Protein AF-A0A4Q1TEJ1-F1 (afdb_monomer)

pLDDT: mean 96.92, std 2.46, range [75.62, 98.81]

Sequence (324 aa):
DASTASSAASVASSAASQARSESSIASSAASDANHQASIASSAASMASSAASIASSAASAASSAAQSGDDSAASSYSNAASSAASAASGAESAASDAASAAASDASVASNAASAASSYSSIASSAASTASSAANAASSAAASDSAAKSNASSSASGASSSASQASHASSAASDYASNASSSASEADSYASQASSSASDATSQASNAASQASNASSAASEYPNDSGIQSDASTASSAASVASSAASQARSESSIASSAASDANHQASIASSAASMASSAASIASSAASAASSAAQSGDDSAASSYSNAASSAASAASSAESAASD

Mean predicted aligned error: 9.23 Å

InterPro domains:
  IPR004089 Methyl-accepting chemotaxis protein (MCP) signalling domain [PS50111] (7-250)

Solvent-accessible surface area (backbone atoms only — not comparable to full-atom values): 13590 Å² total; per-residue (Å²): 76,68,68,56,17,52,53,25,41,53,50,14,54,53,26,44,53,48,16,53,51,25,43,50,51,14,54,51,26,42,50,51,14,53,50,26,42,51,49,11,53,52,26,41,52,51,14,54,51,25,40,52,51,13,53,51,26,42,51,51,13,53,52,28,46,75,71,68,37,62,69,58,15,52,53,25,40,54,51,12,52,53,24,39,53,49,12,54,52,23,42,50,53,13,52,53,24,42,52,50,14,54,51,26,41,49,51,12,53,51,25,42,51,50,15,51,52,24,44,50,52,15,52,53,24,42,50,52,15,50,53,23,46,51,52,42,52,51,50,54,51,52,54,54,49,35,32,52,50,2,46,50,23,15,52,51,2,45,50,22,16,52,53,1,44,50,22,17,50,53,5,44,51,34,14,52,51,32,45,50,54,15,54,52,31,43,52,52,16,52,51,33,44,51,52,16,51,52,34,40,53,51,15,54,51,33,43,51,51,15,52,52,32,44,51,52,20,66,76,40,76,86,42,66,65,47,46,49,51,17,53,50,32,43,51,51,14,51,52,32,42,51,52,16,52,51,32,44,52,51,18,50,53,32,43,50,53,17,51,53,32,45,51,50,16,50,46,6,43,53,19,15,52,50,3,43,52,22,15,54,50,2,44,52,23,14,54,51,3,41,52,25,19,75,73,44,36,31,69,56,0,39,54,23,17,50,51,0,42,54,23,16,53,50,0,45,53,20,21,52,58,14,71,110

Secondary structure (DSSP, 8-state):
-HHHHHHHHHHHHHHHHHHHHHHHHHHHHHHHHHHHHHHHHHHHHHHHHHHHHHHHHHHHHHHHHHTT-HHHHHHHHHHHHHHHHHHHHHHHHHHHHHHHHHHHHHHHHHHHHHHHHHHHHHHHHHHHHHHHHHHHHHHHHHHHHHHHHHHHHHHHHHHHHHHHHHHHHHHHHHHHHHHHHHHHHHHHHHHHHHHHHHHHHHHHHHHHHHHHHHHHHHHSTT-HHHHHHHHHHHHHHHHHHHHHHHHHHHHHHHHHHHHHHHHHHHHHHHHHHHHHHHHHHHHHHHHHHHHHHHTT-HHHHHHHHHHHHHHHHHHHHHHHHHH-

Structure (mmCIF, N/CA/C/O backbone):
data_AF-A0A4Q1TEJ1-F1
#
_entry.id   AF-A0A4Q1TEJ1-F1
#
loop_
_atom_site.group_PDB
_atom_site.id
_atom_site.type_symbol
_atom_site.label_atom_id
_atom_site.label_alt_id
_atom_site.label_comp_id
_atom_site.label_asym_id
_atom_site.label_entity_id
_atom_site.label_seq_id
_atom_site.pdbx_PDB_ins_code
_atom_site.Cartn_x
_atom_site.Cartn_y
_atom_site.Cartn_z
_atom_site.occupancy
_atom_site.B_iso_or_equiv
_atom_site.auth_seq_id
_atom_site.auth_comp_id
_atom_site.auth_asym_id
_atom_site.auth_atom_id
_atom_site.pdbx_PDB_model_num
ATOM 1 N N . ASP A 1 1 ? 11.683 -0.558 -15.979 1.00 75.62 1 ASP A N 1
ATOM 2 C CA . ASP A 1 1 ? 10.979 -1.809 -16.312 1.00 75.62 1 ASP A CA 1
ATOM 3 C C . ASP A 1 1 ? 11.985 -2.800 -16.904 1.00 75.62 1 ASP A C 1
ATOM 5 O O . ASP A 1 1 ? 12.919 -2.375 -17.583 1.00 75.62 1 ASP A O 1
ATOM 9 N N . ALA A 1 2 ? 11.846 -4.091 -16.600 1.00 82.31 2 ALA A N 1
ATOM 10 C CA . ALA A 1 2 ? 12.735 -5.166 -17.045 1.00 82.31 2 ALA A CA 1
ATOM 11 C C . ALA A 1 2 ? 12.791 -5.276 -18.580 1.00 82.31 2 ALA A C 1
ATOM 13 O O . ALA A 1 2 ? 13.851 -5.536 -19.151 1.00 82.31 2 ALA A O 1
ATOM 14 N N . SER A 1 3 ? 11.674 -4.985 -19.249 1.00 87.31 3 SER A N 1
ATOM 15 C CA . SER A 1 3 ? 11.570 -4.894 -20.710 1.00 87.31 3 SER A CA 1
ATOM 16 C C . SER A 1 3 ? 12.494 -3.808 -21.295 1.00 87.31 3 SER A C 1
ATOM 18 O O . SER A 1 3 ? 13.208 -4.044 -22.274 1.00 87.31 3 SER A O 1
ATOM 20 N N . THR A 1 4 ? 12.554 -2.637 -20.650 1.00 90.06 4 THR A N 1
ATOM 21 C CA . THR A 1 4 ? 13.446 -1.525 -21.012 1.00 90.06 4 THR A CA 1
ATOM 22 C C . THR A 1 4 ? 14.910 -1.891 -20.798 1.00 90.06 4 THR A C 1
ATOM 24 O O . THR A 1 4 ? 15.732 -1.633 -21.674 1.00 90.06 4 THR A O 1
ATOM 27 N N . ALA A 1 5 ? 15.239 -2.518 -19.662 1.00 88.38 5 ALA A N 1
ATOM 2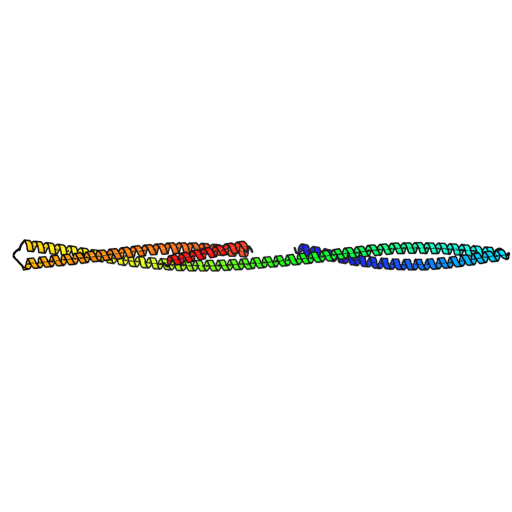8 C CA . ALA A 1 5 ? 16.605 -2.945 -19.365 1.00 88.38 5 ALA A CA 1
ATOM 29 C C . ALA A 1 5 ? 17.114 -3.963 -20.399 1.00 88.38 5 ALA A C 1
ATOM 31 O O . ALA A 1 5 ? 18.217 -3.816 -20.924 1.00 88.38 5 ALA A O 1
ATOM 32 N N . SER A 1 6 ? 16.280 -4.949 -20.745 1.00 92.12 6 SER A N 1
ATOM 33 C CA . SER A 1 6 ? 16.597 -5.962 -21.754 1.00 92.12 6 SER A CA 1
ATOM 34 C C . SER A 1 6 ? 16.786 -5.348 -23.145 1.00 92.12 6 SER A C 1
ATOM 36 O O . SER A 1 6 ? 17.811 -5.582 -23.784 1.00 92.12 6 SER A O 1
ATOM 38 N N . SER A 1 7 ? 15.861 -4.486 -23.576 1.00 94.69 7 SER A N 1
ATOM 39 C CA . SER A 1 7 ? 15.942 -3.827 -24.887 1.00 94.69 7 SER A CA 1
ATOM 40 C C . SER A 1 7 ? 17.188 -2.939 -25.007 1.00 94.69 7 SER A C 1
ATOM 42 O O . SER A 1 7 ? 17.895 -2.987 -26.013 1.00 94.69 7 SER A O 1
ATOM 44 N N . ALA A 1 8 ? 17.507 -2.167 -23.963 1.00 90.06 8 ALA A N 1
ATOM 45 C CA . ALA A 1 8 ? 18.698 -1.320 -23.930 1.00 90.06 8 ALA A CA 1
ATOM 46 C C . ALA A 1 8 ? 20.000 -2.144 -23.949 1.00 90.06 8 ALA A C 1
ATOM 48 O O . ALA A 1 8 ? 20.946 -1.782 -24.648 1.00 90.06 8 ALA A O 1
ATOM 49 N N . ALA A 1 9 ? 20.040 -3.292 -23.265 1.00 90.56 9 ALA A N 1
ATOM 50 C CA . ALA A 1 9 ? 21.181 -4.205 -23.322 1.00 90.56 9 ALA A CA 1
ATOM 51 C C . ALA A 1 9 ? 21.396 -4.786 -24.735 1.00 90.56 9 ALA A C 1
ATOM 53 O O . ALA A 1 9 ? 22.533 -4.860 -25.208 1.00 90.56 9 ALA A O 1
ATOM 54 N N . SER A 1 10 ? 20.320 -5.137 -25.448 1.00 95.62 10 SER A N 1
ATOM 55 C CA . SER A 1 10 ? 20.397 -5.598 -26.842 1.00 95.62 10 SER A CA 1
ATOM 56 C C . SER A 1 10 ? 20.922 -4.515 -27.789 1.00 95.62 10 SER A C 1
ATOM 58 O O . SER A 1 10 ? 21.761 -4.803 -28.650 1.00 95.62 10 SER A O 1
ATOM 60 N N . VAL A 1 11 ? 20.490 -3.261 -27.610 1.00 96.62 11 VAL A N 1
ATOM 61 C CA . VAL A 1 11 ? 21.021 -2.110 -28.361 1.00 96.62 11 VAL A CA 1
ATOM 62 C C . VAL A 1 11 ? 22.510 -1.918 -28.073 1.00 96.62 11 VAL A C 1
ATOM 64 O O . VAL A 1 11 ? 23.291 -1.774 -29.013 1.00 96.62 11 VAL A O 1
ATOM 67 N N . ALA A 1 12 ? 22.923 -1.991 -26.804 1.00 90.25 12 ALA A N 1
ATOM 68 C CA . ALA A 1 12 ? 24.327 -1.863 -26.420 1.00 90.25 12 ALA A CA 1
ATOM 69 C C . ALA A 1 12 ? 25.209 -2.928 -27.093 1.00 90.25 12 ALA A C 1
ATOM 71 O O . ALA A 1 12 ? 26.253 -2.607 -27.662 1.00 90.25 12 ALA A O 1
ATOM 72 N N . SER A 1 13 ? 24.761 -4.187 -27.089 1.00 95.75 13 SER A N 1
ATOM 73 C CA . SER A 1 13 ? 25.468 -5.304 -27.729 1.00 95.75 13 SER A CA 1
ATOM 74 C C . SER A 1 13 ? 25.568 -5.141 -29.253 1.00 95.75 13 SER A C 1
ATOM 76 O O . SER A 1 13 ? 26.636 -5.341 -29.844 1.00 95.75 13 SER A O 1
ATOM 78 N N . SER A 1 14 ? 24.478 -4.709 -29.892 1.00 97.56 14 SER A N 1
ATOM 79 C CA . SER A 1 14 ? 24.428 -4.490 -31.342 1.00 97.56 14 SER A CA 1
ATOM 80 C C . SER A 1 14 ? 25.322 -3.326 -31.777 1.00 97.56 14 SER A C 1
ATOM 82 O O . SER A 1 14 ? 26.044 -3.436 -32.769 1.00 97.56 14 SER A O 1
ATOM 84 N N . ALA A 1 15 ? 25.320 -2.224 -31.023 1.00 93.88 15 ALA A N 1
ATOM 85 C CA . ALA A 1 15 ? 26.171 -1.066 -31.283 1.00 93.88 15 ALA A CA 1
ATOM 86 C C . ALA A 1 15 ? 27.657 -1.388 -31.050 1.00 93.88 15 ALA A C 1
ATOM 88 O O . ALA A 1 15 ? 28.496 -1.040 -31.875 1.00 93.88 15 ALA A O 1
ATOM 89 N N . ALA A 1 16 ? 27.995 -2.141 -29.998 1.00 93.38 16 ALA A N 1
ATOM 90 C CA . ALA A 1 16 ? 29.369 -2.592 -29.765 1.00 93.38 16 ALA A CA 1
ATOM 91 C C . ALA A 1 16 ? 29.897 -3.486 -30.904 1.00 93.38 16 ALA A C 1
ATOM 93 O O . ALA A 1 16 ? 31.070 -3.406 -31.272 1.00 93.38 16 ALA A O 1
ATOM 94 N N . SER A 1 17 ? 29.035 -4.322 -31.486 1.00 96.94 17 SER A N 1
ATOM 95 C CA . SER A 1 17 ? 29.397 -5.183 -32.621 1.00 96.94 17 SER A CA 1
ATOM 96 C C . SER A 1 17 ? 29.635 -4.376 -33.904 1.00 96.94 17 SER A C 1
ATOM 98 O O . SER A 1 17 ? 30.595 -4.640 -34.631 1.00 96.94 17 SER A O 1
ATOM 100 N N . GLN A 1 18 ? 28.820 -3.344 -34.147 1.00 97.00 18 GLN A N 1
ATOM 101 C CA . GLN A 1 18 ? 29.028 -2.394 -35.246 1.00 97.00 18 GLN A CA 1
ATOM 102 C C . GLN A 1 18 ? 30.325 -1.598 -35.064 1.00 97.00 18 GLN A C 1
ATOM 104 O O . GLN A 1 18 ? 31.131 -1.546 -35.986 1.00 97.00 18 GLN A O 1
ATOM 109 N N . ALA A 1 19 ? 30.603 -1.092 -33.858 1.00 94.44 19 ALA A N 1
ATOM 110 C CA . ALA A 1 19 ? 31.847 -0.379 -33.565 1.00 94.44 19 ALA A CA 1
ATOM 111 C C . ALA A 1 19 ? 33.102 -1.212 -33.886 1.00 94.44 19 ALA A C 1
ATOM 113 O O . ALA A 1 19 ? 34.056 -0.706 -34.474 1.00 94.44 19 ALA A O 1
ATOM 114 N N . ARG A 1 20 ? 33.096 -2.507 -33.539 1.00 97.06 20 ARG A N 1
ATOM 115 C CA . ARG A 1 20 ? 34.198 -3.436 -33.853 1.00 97.06 20 ARG A CA 1
ATOM 116 C C . ARG A 1 20 ? 34.361 -3.669 -35.354 1.00 97.06 20 ARG A C 1
ATOM 118 O O . ARG A 1 20 ? 35.488 -3.758 -35.839 1.00 97.06 20 ARG A O 1
ATOM 125 N N . SER A 1 21 ? 33.245 -3.764 -36.071 1.00 97.94 21 SER A N 1
ATOM 126 C CA . SER A 1 21 ? 33.242 -3.951 -37.525 1.00 97.94 21 SER A CA 1
ATOM 127 C C . SER A 1 21 ? 33.831 -2.721 -38.222 1.00 97.94 21 SER A C 1
ATOM 129 O O . SER A 1 21 ? 34.779 -2.853 -38.991 1.00 97.94 21 SER A O 1
ATOM 131 N N . GLU A 1 22 ? 33.375 -1.524 -37.852 1.00 97.12 22 GLU A N 1
ATOM 132 C CA . GLU A 1 22 ? 33.888 -0.250 -38.372 1.00 97.12 22 GLU A CA 1
ATOM 133 C C . GLU A 1 22 ? 35.366 -0.021 -38.027 1.00 97.12 22 GLU A C 1
ATOM 135 O O . GLU A 1 22 ? 36.152 0.392 -38.875 1.00 97.12 22 GLU A O 1
ATOM 140 N N . SER A 1 23 ? 35.799 -0.377 -36.813 1.00 95.75 23 SER A N 1
ATOM 141 C CA . SER A 1 23 ? 37.219 -0.310 -36.446 1.00 95.75 23 SER A CA 1
ATOM 142 C C . SER A 1 23 ? 38.090 -1.241 -37.298 1.00 95.75 23 SER A C 1
ATOM 144 O O . SER A 1 23 ? 39.250 -0.921 -37.558 1.00 95.75 23 SER A O 1
ATOM 146 N N . SER A 1 24 ? 37.549 -2.386 -37.724 1.00 97.69 24 SER A N 1
ATOM 147 C CA . SER A 1 24 ? 38.258 -3.323 -38.603 1.00 97.69 24 SER A CA 1
ATOM 148 C C . SER A 1 24 ? 38.371 -2.756 -40.020 1.00 97.69 24 SER A C 1
ATOM 150 O O . SER A 1 24 ? 39.461 -2.765 -40.587 1.00 97.69 24 SER A O 1
ATOM 152 N N . ILE A 1 25 ? 37.284 -2.173 -40.547 1.00 98.00 25 ILE A N 1
ATOM 153 C CA . ILE A 1 25 ? 37.270 -1.468 -41.841 1.00 98.00 25 ILE A CA 1
ATOM 154 C C . ILE A 1 25 ? 38.285 -0.320 -41.835 1.00 98.00 25 ILE A C 1
ATOM 156 O O . ILE A 1 25 ? 39.091 -0.209 -42.756 1.00 98.00 25 ILE A O 1
ATOM 160 N N . ALA A 1 26 ? 38.296 0.491 -40.772 1.00 96.56 26 ALA A N 1
ATOM 161 C CA . ALA A 1 26 ? 39.234 1.597 -40.621 1.00 96.56 26 ALA A CA 1
ATOM 162 C C . ALA A 1 26 ? 40.696 1.131 -40.680 1.00 96.56 26 ALA A C 1
ATOM 164 O O . ALA A 1 26 ? 41.515 1.735 -41.371 1.00 96.56 26 ALA A O 1
ATOM 165 N N . SER A 1 27 ? 41.018 0.033 -39.988 1.00 97.62 27 SER A N 1
ATOM 166 C CA . SER A 1 27 ? 42.371 -0.531 -39.969 1.00 97.62 27 SER A CA 1
ATOM 167 C C . SER A 1 27 ? 42.796 -1.094 -41.328 1.00 97.62 27 SER A C 1
ATOM 169 O O . SER A 1 27 ? 43.955 -0.931 -41.718 1.00 97.62 27 SER A O 1
ATOM 171 N N . SER A 1 28 ? 41.885 -1.760 -42.045 1.00 98.25 28 SER A N 1
ATOM 172 C CA . SER A 1 28 ? 42.151 -2.275 -43.393 1.00 98.25 28 SER A CA 1
ATOM 173 C C . SER A 1 28 ? 42.383 -1.134 -44.383 1.00 98.25 28 SER A C 1
ATOM 175 O O . SER A 1 28 ? 43.437 -1.092 -45.009 1.00 98.25 28 SER A O 1
ATOM 177 N N . ALA A 1 29 ? 41.483 -0.148 -44.430 1.00 96.44 29 ALA A N 1
ATOM 178 C CA . ALA A 1 29 ? 41.605 1.002 -45.326 1.00 96.44 29 ALA A CA 1
ATOM 179 C C . ALA A 1 29 ? 42.864 1.844 -45.041 1.00 96.44 29 ALA A C 1
ATOM 181 O O . ALA A 1 29 ? 43.532 2.302 -45.962 1.00 96.44 29 ALA A O 1
ATOM 182 N N . ALA A 1 30 ? 43.260 2.002 -43.772 1.00 96.94 30 ALA A N 1
ATOM 183 C CA . ALA A 1 30 ? 44.520 2.665 -43.428 1.00 96.94 30 ALA A CA 1
ATOM 184 C C . ALA A 1 30 ? 45.754 1.893 -43.935 1.00 96.94 30 ALA A C 1
ATOM 186 O O . ALA A 1 30 ? 46.748 2.502 -44.338 1.00 96.94 30 ALA A O 1
ATOM 187 N N . SER A 1 31 ? 45.695 0.558 -43.925 1.00 98.19 31 SER A N 1
ATOM 188 C CA . SER A 1 31 ? 46.768 -0.291 -44.452 1.00 98.19 31 SER A CA 1
ATOM 189 C C . SER A 1 31 ? 46.863 -0.185 -45.976 1.00 98.19 31 SER A C 1
ATOM 191 O O . SER A 1 31 ? 47.968 -0.031 -46.500 1.00 98.19 31 SER A O 1
ATOM 193 N N . ASP A 1 32 ? 45.720 -0.184 -46.668 1.00 98.12 32 ASP A N 1
ATOM 194 C CA . ASP A 1 32 ? 45.642 0.002 -48.121 1.00 98.12 32 ASP A CA 1
ATOM 195 C C . ASP A 1 32 ? 46.175 1.382 -48.528 1.00 98.12 32 ASP A C 1
ATOM 197 O O . ASP A 1 32 ? 47.043 1.475 -49.398 1.00 98.12 32 ASP A O 1
ATOM 201 N N . ALA A 1 33 ? 45.791 2.440 -47.804 1.00 97.62 33 ALA A N 1
ATOM 202 C CA . ALA A 1 33 ? 46.310 3.789 -48.018 1.00 97.62 33 ALA A CA 1
ATOM 203 C C . ALA A 1 33 ? 47.846 3.845 -47.933 1.00 97.62 33 ALA A C 1
ATOM 205 O O . ALA A 1 33 ? 48.508 4.440 -48.786 1.00 97.62 33 ALA A O 1
ATOM 206 N N . ASN A 1 34 ? 48.433 3.192 -46.924 1.00 97.50 34 ASN A N 1
ATOM 207 C CA . ASN A 1 34 ? 49.885 3.146 -46.744 1.00 97.50 34 ASN A CA 1
ATOM 208 C C . ASN A 1 34 ? 50.588 2.327 -47.844 1.00 97.50 34 ASN A C 1
ATOM 210 O O . ASN A 1 34 ? 51.687 2.676 -48.291 1.00 97.50 34 ASN A O 1
ATOM 214 N N . HIS A 1 35 ? 49.949 1.253 -48.313 1.00 98.38 35 HIS A N 1
ATOM 215 C CA . HIS A 1 35 ? 50.438 0.466 -49.442 1.00 98.38 35 HIS A CA 1
ATOM 216 C C . HIS A 1 35 ? 50.435 1.290 -50.740 1.00 98.38 35 HIS A C 1
ATOM 218 O O . HIS A 1 35 ? 51.451 1.350 -51.435 1.00 98.38 35 HIS A O 1
ATOM 224 N N . GLN A 1 36 ? 49.345 2.006 -51.027 1.00 97.75 36 GLN A N 1
ATOM 225 C CA . GLN A 1 36 ? 49.241 2.879 -52.199 1.00 97.75 36 GLN A CA 1
ATOM 226 C C . GLN A 1 36 ? 50.227 4.052 -52.146 1.00 97.75 36 GLN A C 1
ATOM 228 O O . GLN A 1 36 ? 50.879 4.358 -53.143 1.00 97.75 36 GLN A O 1
ATOM 233 N N . ALA A 1 37 ? 50.438 4.653 -50.972 1.00 97.69 37 ALA A N 1
ATOM 234 C CA . ALA A 1 37 ? 51.465 5.678 -50.786 1.00 97.69 37 ALA A CA 1
ATOM 235 C C . ALA A 1 37 ? 52.882 5.141 -51.077 1.00 97.69 37 ALA A C 1
ATOM 237 O O . ALA A 1 37 ? 53.714 5.838 -51.666 1.00 97.69 37 ALA A O 1
ATOM 238 N N . SER A 1 38 ? 53.153 3.881 -50.720 1.00 98.25 38 SER A N 1
ATOM 239 C CA . SER A 1 38 ? 54.429 3.214 -51.021 1.00 98.25 38 SER A CA 1
ATOM 240 C C . SER A 1 38 ? 54.610 2.961 -52.525 1.00 98.25 38 SER A C 1
ATOM 242 O O . SER A 1 38 ? 55.709 3.164 -53.057 1.00 98.25 38 SER A O 1
ATOM 244 N N . ILE A 1 39 ? 53.536 2.582 -53.230 1.00 97.94 39 ILE A N 1
ATOM 245 C CA . ILE A 1 39 ? 53.522 2.469 -54.698 1.00 97.94 39 ILE A CA 1
ATOM 246 C C . ILE A 1 39 ? 53.788 3.835 -55.335 1.00 97.94 39 ILE A C 1
ATOM 248 O O . ILE A 1 39 ? 54.662 3.938 -56.195 1.00 97.94 39 ILE A O 1
ATOM 252 N N . ALA A 1 40 ? 53.102 4.888 -54.880 1.00 97.69 40 ALA A N 1
ATOM 253 C CA . ALA A 1 40 ? 53.273 6.245 -55.392 1.00 97.69 40 ALA A CA 1
ATOM 254 C C . ALA A 1 40 ? 54.727 6.729 -55.264 1.00 97.69 40 ALA A C 1
ATOM 256 O O . ALA A 1 40 ? 55.308 7.221 -56.230 1.00 97.69 40 ALA A O 1
ATOM 257 N N . SER A 1 41 ? 55.349 6.521 -54.098 1.00 98.06 41 SER A N 1
ATOM 258 C CA . SER A 1 41 ? 56.756 6.870 -53.847 1.00 98.06 41 SER A CA 1
ATOM 259 C C . SER A 1 41 ? 57.728 6.100 -54.754 1.00 98.06 41 SER A C 1
ATOM 261 O O . SER A 1 41 ? 58.677 6.667 -55.312 1.00 98.06 41 SER A O 1
ATOM 263 N N . SER A 1 42 ? 57.462 4.807 -54.966 1.00 98.19 42 SER A N 1
ATOM 264 C CA . SER A 1 42 ? 58.262 3.959 -55.858 1.00 98.19 42 SER A CA 1
ATOM 265 C C . SER A 1 42 ? 58.144 4.413 -57.317 1.00 98.19 42 SER A C 1
ATOM 267 O O . SER A 1 42 ? 59.156 4.583 -57.997 1.00 98.19 42 SER A O 1
ATOM 269 N N . ALA A 1 43 ? 56.923 4.688 -57.783 1.00 97.44 43 ALA A N 1
ATOM 270 C CA . ALA A 1 43 ? 56.652 5.183 -59.130 1.00 97.44 43 ALA A CA 1
ATOM 271 C C . ALA A 1 43 ? 57.262 6.577 -59.368 1.00 97.44 43 ALA A C 1
ATOM 273 O O . ALA A 1 43 ? 57.890 6.801 -60.401 1.00 97.44 43 ALA A O 1
ATOM 274 N N . ALA A 1 44 ? 57.193 7.483 -58.386 1.00 97.56 44 ALA A N 1
ATOM 275 C CA . ALA A 1 44 ? 57.851 8.789 -58.452 1.00 97.56 44 ALA A CA 1
ATOM 276 C C . ALA A 1 44 ? 59.385 8.661 -58.561 1.00 97.56 44 ALA A C 1
ATOM 278 O O . ALA A 1 44 ? 60.026 9.375 -59.337 1.00 97.56 44 ALA A O 1
ATOM 279 N N . SER A 1 45 ? 59.983 7.705 -57.843 1.00 98.06 45 SER A N 1
ATOM 280 C CA . SER A 1 45 ? 61.420 7.409 -57.938 1.00 98.06 45 SER A CA 1
ATOM 281 C C . SE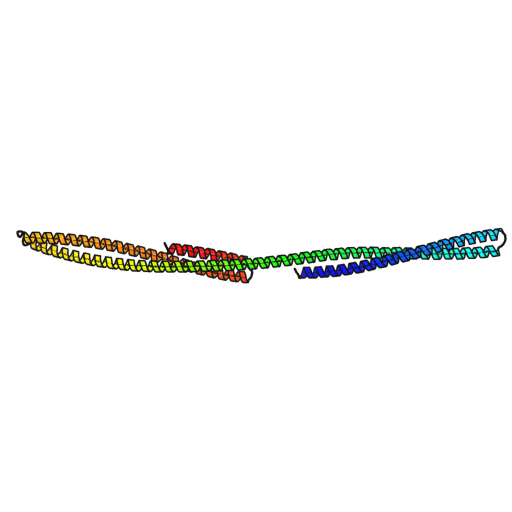R A 1 45 ? 61.807 6.864 -59.321 1.00 98.06 45 SER A C 1
ATOM 283 O O . SER A 1 45 ? 62.841 7.249 -59.880 1.00 98.06 45 SER A O 1
ATOM 285 N N . MET A 1 46 ? 60.960 6.012 -59.912 1.00 97.56 46 MET A N 1
ATOM 286 C CA . MET A 1 46 ? 61.128 5.531 -61.289 1.00 97.56 46 MET A CA 1
ATOM 287 C C . MET A 1 46 ? 61.002 6.669 -62.308 1.00 97.56 46 MET A C 1
ATOM 289 O O . MET A 1 46 ? 61.833 6.755 -63.212 1.00 97.56 46 MET A O 1
ATOM 293 N N . ALA A 1 47 ? 60.026 7.568 -62.139 1.00 97.44 47 ALA A N 1
ATOM 294 C CA . ALA A 1 47 ? 59.843 8.739 -62.994 1.00 97.44 47 ALA A CA 1
ATOM 295 C C . ALA A 1 47 ? 61.084 9.645 -62.979 1.00 97.44 47 ALA A C 1
ATOM 297 O O . ALA A 1 47 ? 61.609 9.996 -64.034 1.00 97.44 47 ALA A O 1
ATOM 298 N N . SER A 1 48 ? 61.615 9.942 -61.788 1.00 97.69 48 SER A N 1
ATOM 299 C CA . SER A 1 48 ? 62.836 10.740 -61.609 1.00 97.69 48 SER A CA 1
ATOM 300 C C . SER A 1 48 ? 64.068 10.089 -62.258 1.00 97.69 48 SER A C 1
ATOM 302 O O . SER A 1 48 ? 64.865 10.748 -62.936 1.00 97.69 48 SER A O 1
ATOM 304 N N . SER A 1 49 ? 64.193 8.765 -62.127 1.00 98.00 49 SER A N 1
ATOM 305 C CA . SER A 1 49 ? 65.269 7.996 -62.763 1.00 98.00 49 SER A CA 1
ATOM 306 C C . SER A 1 49 ? 65.165 8.037 -64.293 1.00 98.00 49 SER A C 1
ATOM 308 O O . SER A 1 49 ? 66.151 8.317 -64.974 1.00 98.00 49 SER A O 1
ATOM 310 N N . ALA A 1 50 ? 63.967 7.824 -64.846 1.00 96.88 50 ALA A N 1
ATOM 311 C CA . ALA A 1 50 ? 63.715 7.881 -66.284 1.00 96.88 50 ALA A CA 1
ATOM 312 C C . A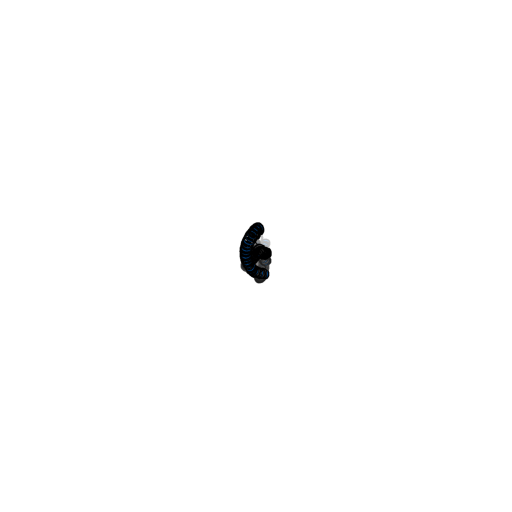LA A 1 50 ? 63.934 9.293 -66.859 1.00 96.88 50 ALA A C 1
ATOM 314 O O . ALA A 1 50 ? 64.557 9.436 -67.910 1.00 96.88 50 ALA A O 1
ATOM 315 N N . ALA A 1 51 ? 63.520 10.341 -66.141 1.00 97.19 51 ALA A N 1
ATOM 316 C CA . ALA A 1 51 ? 63.779 11.730 -66.518 1.00 97.19 51 ALA A CA 1
ATOM 317 C C . ALA A 1 51 ? 65.285 12.052 -66.545 1.00 97.19 51 ALA A C 1
ATOM 319 O O . ALA A 1 51 ? 65.770 12.716 -67.464 1.00 97.19 51 ALA A O 1
ATOM 320 N N . SER A 1 52 ? 66.050 11.528 -65.582 1.00 97.69 52 SER A N 1
ATOM 321 C CA . SER A 1 52 ? 67.512 11.680 -65.542 1.00 97.69 52 SER A CA 1
ATOM 322 C C . SER A 1 52 ? 68.199 10.985 -66.726 1.00 97.69 52 SER A C 1
ATOM 324 O O . SER A 1 52 ? 69.124 11.544 -67.326 1.00 97.69 52 SER A O 1
ATOM 326 N N . ILE A 1 53 ? 67.717 9.798 -67.115 1.00 97.50 53 ILE A N 1
ATOM 327 C CA . ILE A 1 53 ? 68.174 9.086 -68.318 1.00 97.50 53 ILE A CA 1
ATOM 328 C C . ILE A 1 53 ? 67.832 9.889 -69.576 1.00 97.50 53 ILE A C 1
ATOM 330 O O . ILE A 1 53 ? 68.698 10.066 -70.431 1.00 97.50 53 ILE A O 1
ATOM 334 N N . ALA A 1 54 ? 66.610 10.421 -69.676 1.00 97.06 54 ALA A N 1
ATOM 335 C CA . ALA A 1 54 ? 66.180 11.241 -70.807 1.00 97.06 54 ALA A CA 1
ATOM 336 C C . ALA A 1 54 ? 67.070 12.482 -70.985 1.00 97.06 54 ALA A C 1
ATOM 338 O O . ALA A 1 54 ? 67.544 12.748 -72.087 1.00 97.06 54 ALA A O 1
ATOM 339 N N . SER A 1 55 ? 67.362 13.194 -69.891 1.00 97.19 55 SER A N 1
ATOM 340 C CA . SER A 1 55 ? 68.255 14.3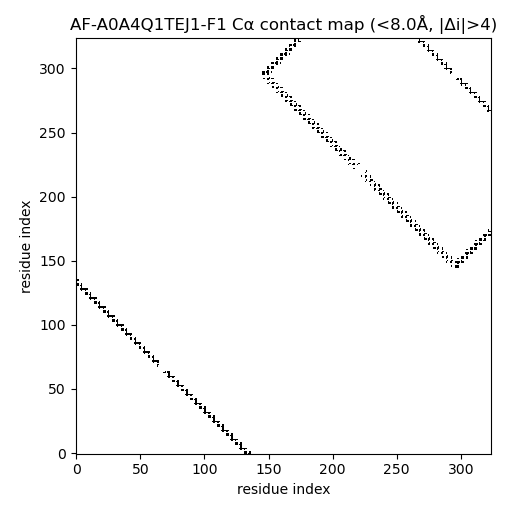62 -69.883 1.00 97.19 55 SER A CA 1
ATOM 341 C C . SER A 1 55 ? 69.689 14.008 -70.305 1.00 97.19 55 SER A C 1
ATOM 343 O O . SER A 1 55 ? 70.305 14.700 -71.123 1.00 97.19 55 SER A O 1
ATOM 345 N N . SER A 1 56 ? 70.205 12.879 -69.811 1.00 97.62 56 SER A N 1
ATOM 346 C CA . SER A 1 56 ? 71.536 12.377 -70.174 1.00 97.62 56 SER A CA 1
ATOM 347 C C . SER A 1 56 ? 71.614 11.991 -71.657 1.00 97.62 56 SER A C 1
ATOM 349 O O . SER A 1 56 ? 72.562 12.367 -72.346 1.00 97.62 56 SER A O 1
ATOM 351 N N . ALA A 1 57 ? 70.597 11.297 -72.177 1.00 96.19 57 ALA A N 1
ATOM 352 C CA . ALA A 1 57 ? 70.503 10.917 -73.585 1.00 96.19 57 ALA A CA 1
ATOM 353 C C . ALA A 1 57 ? 70.337 12.140 -74.506 1.00 96.19 57 ALA A C 1
ATOM 355 O O . ALA A 1 57 ? 70.981 12.208 -75.548 1.00 96.19 57 ALA A O 1
ATOM 356 N N . ALA A 1 58 ? 69.553 13.145 -74.106 1.00 96.44 58 ALA A N 1
ATOM 357 C CA . ALA A 1 58 ? 69.417 14.400 -74.851 1.00 96.44 58 ALA A CA 1
ATOM 358 C C . ALA A 1 58 ? 70.742 15.184 -74.911 1.00 96.44 58 ALA A C 1
ATOM 360 O O . ALA A 1 58 ? 71.104 15.742 -75.952 1.00 96.44 58 ALA A O 1
ATOM 361 N N . SER A 1 59 ? 71.501 15.181 -73.811 1.00 96.69 59 SER A N 1
ATOM 362 C CA . SER A 1 59 ? 72.843 15.771 -73.763 1.00 96.69 59 SER A CA 1
ATOM 363 C C . SER A 1 59 ? 73.809 15.031 -74.696 1.00 96.69 59 SER A C 1
ATOM 365 O O . SER A 1 59 ? 74.501 15.667 -75.488 1.00 96.69 59 SER A O 1
ATOM 367 N N . ALA A 1 60 ? 73.794 13.692 -74.683 1.00 95.88 60 ALA A N 1
ATOM 368 C CA . ALA A 1 60 ? 74.591 12.865 -75.591 1.00 95.88 60 ALA A CA 1
ATOM 369 C C . ALA A 1 60 ? 74.219 13.080 -77.070 1.00 95.88 60 ALA A C 1
ATOM 371 O O . ALA A 1 60 ? 75.108 13.181 -77.915 1.00 95.88 60 ALA A O 1
ATOM 372 N N . ALA A 1 61 ? 72.925 13.219 -77.382 1.00 95.62 61 ALA A N 1
ATOM 373 C CA . ALA A 1 61 ? 72.449 13.553 -78.724 1.00 95.62 61 ALA A CA 1
ATOM 374 C C . ALA A 1 61 ? 73.002 14.901 -79.204 1.00 95.62 61 ALA A C 1
ATOM 376 O O . ALA A 1 61 ? 73.484 15.010 -80.331 1.00 95.62 61 ALA A O 1
ATOM 377 N N . SER A 1 62 ? 72.985 15.909 -78.327 1.00 95.69 62 SER A N 1
ATOM 378 C CA . SER A 1 62 ? 73.514 17.246 -78.617 1.00 95.69 62 SER A CA 1
ATOM 379 C C . SER A 1 62 ? 75.021 17.213 -78.888 1.00 95.69 62 SER A C 1
ATOM 381 O O . SER A 1 62 ? 75.487 17.830 -79.844 1.00 95.69 62 SER A O 1
ATOM 383 N N . SER A 1 63 ? 75.788 16.458 -78.095 1.00 95.94 63 SER A N 1
ATOM 384 C CA . SER A 1 63 ? 77.230 16.281 -78.310 1.00 95.94 63 SER A CA 1
ATOM 385 C C . SER A 1 63 ? 77.550 15.527 -79.606 1.00 95.94 63 SER A C 1
ATOM 387 O O . SER A 1 63 ? 78.447 15.937 -80.339 1.00 95.94 63 SER A O 1
ATOM 389 N N . ALA A 1 64 ? 76.804 14.463 -79.924 1.00 94.06 64 ALA A N 1
ATOM 390 C CA . ALA A 1 64 ? 76.975 13.712 -81.170 1.00 94.06 64 ALA A CA 1
ATOM 391 C C . ALA A 1 64 ? 76.706 14.591 -82.406 1.00 94.06 64 ALA A C 1
ATOM 393 O O . ALA A 1 64 ? 77.515 14.611 -83.337 1.00 94.06 64 ALA A O 1
ATOM 394 N N . ALA A 1 65 ? 75.643 15.403 -82.366 1.00 92.81 65 ALA A N 1
ATOM 395 C CA . ALA A 1 65 ? 75.322 16.364 -83.420 1.00 92.81 65 ALA A CA 1
ATOM 396 C C . ALA A 1 65 ? 76.428 17.421 -83.599 1.00 92.81 65 ALA A C 1
ATOM 398 O O . ALA A 1 65 ? 76.816 17.729 -84.722 1.00 92.81 65 ALA A O 1
ATOM 399 N N . GLN A 1 66 ? 76.997 17.936 -82.502 1.00 94.25 66 GLN A N 1
ATOM 400 C CA . GLN A 1 66 ? 78.130 18.873 -82.552 1.00 94.25 66 GLN A CA 1
ATOM 401 C C . GLN A 1 66 ? 79.392 18.258 -83.177 1.00 94.25 66 GLN A C 1
ATOM 403 O O . GLN A 1 66 ? 80.176 18.974 -83.795 1.00 94.25 66 GLN A O 1
ATOM 408 N N . SER A 1 67 ? 79.586 16.945 -83.031 1.00 93.19 67 SER A N 1
ATOM 409 C CA . SER A 1 67 ? 80.698 16.210 -83.646 1.00 93.19 67 SER A CA 1
ATOM 410 C C . SER A 1 67 ? 80.451 15.767 -85.098 1.00 93.19 67 SER A C 1
ATOM 412 O O . SER A 1 67 ? 81.368 15.240 -85.723 1.00 93.19 67 SER A O 1
ATOM 414 N N . GLY A 1 68 ? 79.248 15.993 -85.643 1.00 92.50 68 GLY A N 1
ATOM 415 C CA . GLY A 1 68 ? 78.863 15.600 -87.005 1.00 92.50 68 GLY A CA 1
ATOM 416 C C . GLY A 1 68 ? 78.434 14.134 -87.169 1.00 92.50 68 GLY A C 1
ATOM 417 O O . GLY A 1 68 ? 78.390 13.647 -88.297 1.00 92.50 68 GLY A O 1
ATOM 418 N N . ASP A 1 69 ? 78.134 13.419 -86.076 1.00 94.75 69 ASP A N 1
ATOM 419 C CA . ASP A 1 69 ? 77.618 12.042 -86.112 1.00 94.75 69 ASP A CA 1
ATOM 420 C C . ASP A 1 69 ? 76.085 12.033 -86.021 1.00 94.75 69 ASP A C 1
ATOM 422 O O . ASP A 1 69 ? 75.481 11.856 -84.956 1.00 94.75 69 ASP A O 1
ATOM 426 N N . ASP A 1 70 ? 75.446 12.234 -87.172 1.00 93.62 70 ASP A N 1
ATOM 427 C CA . ASP A 1 70 ? 73.987 12.339 -87.286 1.00 93.62 70 ASP A CA 1
ATOM 428 C C . ASP A 1 70 ? 73.257 11.037 -86.910 1.00 93.62 70 ASP A C 1
ATOM 430 O O . ASP A 1 70 ? 72.123 11.062 -86.414 1.00 93.62 70 ASP A O 1
ATOM 434 N N . SER A 1 71 ? 73.906 9.886 -87.120 1.00 92.19 71 SER A N 1
ATOM 435 C CA . SER A 1 71 ? 73.331 8.576 -86.794 1.00 92.19 71 SER A CA 1
ATOM 436 C C . SER A 1 71 ? 73.291 8.362 -85.281 1.00 92.19 71 SER A C 1
ATOM 438 O O . SER A 1 71 ? 72.247 7.985 -84.738 1.00 92.19 71 SER A O 1
ATOM 440 N N . ALA A 1 72 ? 74.388 8.670 -84.580 1.00 91.56 72 ALA A N 1
ATOM 441 C CA . ALA A 1 72 ? 74.423 8.630 -83.122 1.00 91.56 72 ALA A CA 1
ATOM 442 C C . ALA A 1 72 ? 73.491 9.684 -82.503 1.00 91.56 72 ALA A C 1
ATOM 444 O O . ALA A 1 72 ? 72.743 9.368 -81.575 1.00 91.56 72 ALA A O 1
ATOM 445 N N . ALA A 1 73 ? 73.459 10.905 -83.048 1.00 93.56 73 ALA A N 1
ATOM 446 C CA . ALA A 1 73 ? 72.564 11.968 -82.588 1.00 93.56 73 ALA A CA 1
ATOM 447 C C . ALA A 1 73 ? 71.080 11.566 -82.668 1.00 93.56 73 ALA A C 1
ATOM 449 O O . ALA A 1 73 ? 70.318 11.771 -81.716 1.00 93.56 73 ALA A O 1
ATOM 450 N N . SER A 1 74 ? 70.676 10.933 -83.774 1.00 95.44 74 SER A N 1
ATOM 451 C CA . SER A 1 74 ? 69.306 10.440 -83.971 1.00 95.44 74 SER A CA 1
ATOM 452 C C . SER A 1 74 ? 68.960 9.303 -83.007 1.00 95.44 74 SER A C 1
ATOM 454 O O . SER A 1 74 ? 67.886 9.300 -82.401 1.00 95.44 74 SER A O 1
ATOM 456 N N . SER A 1 75 ? 69.878 8.352 -82.806 1.00 96.44 75 SER A N 1
ATOM 457 C CA . SER A 1 75 ? 69.679 7.245 -81.863 1.00 96.44 75 SER A CA 1
ATOM 458 C C . SER A 1 75 ? 69.532 7.740 -80.420 1.00 96.44 75 SER A C 1
ATOM 460 O O . SER A 1 75 ? 68.616 7.315 -79.713 1.00 96.44 75 SER A O 1
ATOM 462 N N . TYR A 1 76 ? 70.390 8.667 -79.980 1.00 96.12 76 TYR A N 1
ATOM 463 C CA . TYR A 1 76 ? 70.308 9.245 -78.637 1.00 96.12 76 TYR A CA 1
ATOM 464 C C . TYR A 1 76 ? 69.050 10.100 -78.437 1.00 96.12 76 TYR A C 1
ATOM 466 O O . TYR A 1 76 ? 68.455 10.040 -77.363 1.00 96.12 76 TYR A O 1
ATOM 474 N N . SER A 1 77 ? 68.582 10.823 -79.463 1.00 96.44 77 SER A N 1
ATOM 475 C CA . SER A 1 77 ? 67.298 11.540 -79.392 1.00 96.44 77 SER A CA 1
ATOM 476 C C . SER A 1 77 ? 66.117 10.589 -79.198 1.00 96.44 77 SER A C 1
ATOM 478 O O . SER A 1 77 ? 65.285 10.816 -78.324 1.00 96.44 77 SER A O 1
ATOM 480 N N . ASN A 1 78 ? 66.067 9.480 -79.942 1.00 95.69 78 ASN A N 1
ATOM 481 C CA . ASN A 1 78 ? 65.005 8.480 -79.784 1.00 95.69 78 ASN A CA 1
ATOM 482 C C . ASN A 1 78 ? 65.029 7.818 -78.395 1.00 95.69 78 ASN A C 1
ATOM 484 O O . ASN A 1 78 ? 63.973 7.580 -77.797 1.00 95.69 78 ASN A O 1
ATOM 488 N N . ALA A 1 79 ? 66.225 7.557 -77.855 1.00 95.06 79 ALA A N 1
ATOM 489 C CA . ALA A 1 79 ? 66.393 7.067 -76.489 1.00 95.06 79 ALA A CA 1
ATOM 490 C C . ALA A 1 79 ? 65.911 8.098 -75.452 1.00 95.06 79 ALA A C 1
ATOM 492 O O . ALA A 1 79 ? 65.209 7.729 -74.510 1.00 95.06 79 ALA A O 1
ATOM 493 N N . ALA A 1 80 ? 66.214 9.385 -75.656 1.00 95.62 80 ALA A N 1
ATOM 494 C CA . ALA A 1 80 ? 65.737 10.469 -74.803 1.00 95.62 80 ALA A CA 1
ATOM 495 C C . ALA A 1 80 ? 64.204 10.577 -74.812 1.00 95.62 80 ALA A C 1
ATOM 497 O O . ALA A 1 80 ? 63.593 10.640 -73.748 1.00 95.62 80 ALA A O 1
ATOM 498 N N . SER A 1 81 ? 63.569 10.528 -75.988 1.00 96.81 81 SER A N 1
ATOM 499 C CA . SER A 1 81 ? 62.105 10.555 -76.111 1.00 96.81 81 SER A CA 1
ATOM 500 C C . SER A 1 81 ? 61.442 9.346 -75.451 1.00 96.81 81 SER A C 1
ATOM 502 O O . SER A 1 81 ? 60.470 9.510 -74.719 1.00 96.81 81 SER A O 1
ATOM 504 N N . SER A 1 82 ? 61.992 8.144 -75.646 1.00 97.00 82 SER A N 1
ATOM 505 C CA . SER A 1 82 ? 61.465 6.924 -75.019 1.00 97.00 82 SER A CA 1
ATOM 506 C C . SER A 1 82 ? 61.565 6.986 -73.490 1.00 97.00 82 SER A C 1
ATOM 508 O O . SER A 1 82 ? 60.612 6.647 -72.789 1.00 97.00 82 SER A O 1
ATOM 510 N N . ALA A 1 83 ? 62.695 7.472 -72.964 1.00 95.62 83 ALA A N 1
ATOM 511 C CA . ALA A 1 83 ? 62.893 7.671 -71.531 1.00 95.62 83 ALA A CA 1
ATOM 512 C C . ALA A 1 83 ? 61.976 8.770 -70.960 1.00 95.62 83 ALA A C 1
ATOM 514 O O . ALA A 1 83 ? 61.449 8.611 -69.862 1.00 95.62 83 ALA A O 1
ATOM 515 N N . ALA A 1 84 ? 61.715 9.844 -71.713 1.00 96.94 84 ALA A N 1
ATOM 516 C CA . ALA A 1 84 ? 60.759 10.879 -71.322 1.00 96.94 84 ALA A CA 1
ATOM 517 C C . ALA A 1 84 ? 59.319 10.339 -71.260 1.00 96.94 84 ALA A C 1
ATOM 519 O O . ALA A 1 84 ? 58.612 10.595 -70.289 1.00 96.94 84 ALA A O 1
ATOM 520 N N . SER A 1 85 ? 58.893 9.526 -72.235 1.00 97.25 85 SER A N 1
ATOM 521 C CA . SER A 1 85 ? 57.581 8.864 -72.189 1.00 97.25 85 SER A CA 1
ATOM 522 C C . SER A 1 85 ? 57.459 7.897 -71.008 1.00 97.25 85 SER A C 1
ATOM 524 O O . SER A 1 85 ? 56.416 7.859 -70.354 1.00 97.25 85 SER A O 1
ATOM 526 N N . ALA A 1 86 ? 58.524 7.152 -70.693 1.00 96.19 86 ALA A N 1
ATOM 527 C CA . ALA A 1 86 ? 58.565 6.301 -69.506 1.00 96.19 86 ALA A CA 1
ATOM 528 C C . ALA A 1 86 ? 58.452 7.119 -68.206 1.00 96.19 86 ALA A C 1
ATOM 530 O O . ALA A 1 86 ? 57.745 6.703 -67.288 1.00 96.19 86 ALA A O 1
ATOM 531 N N . ALA A 1 87 ? 59.086 8.297 -68.142 1.00 96.56 87 ALA A N 1
ATOM 532 C CA . ALA A 1 87 ? 58.966 9.206 -67.006 1.00 96.56 87 ALA A CA 1
ATOM 533 C C . ALA A 1 87 ? 57.521 9.696 -66.813 1.00 96.56 87 ALA A C 1
ATOM 535 O O . ALA A 1 87 ? 56.992 9.580 -65.711 1.00 96.56 87 ALA A O 1
ATOM 536 N N . SER A 1 88 ? 56.847 10.149 -67.877 1.00 97.62 88 SER A N 1
ATOM 537 C CA . SER A 1 88 ? 55.444 10.593 -67.803 1.00 97.62 88 SER A CA 1
ATOM 538 C C . SER A 1 88 ? 54.473 9.466 -67.431 1.00 97.62 88 SER A C 1
ATOM 540 O O . SER A 1 88 ? 53.519 9.687 -66.683 1.00 97.62 88 SER A O 1
ATOM 542 N N . GLY A 1 89 ? 54.715 8.246 -67.923 1.00 97.88 89 GLY A N 1
ATOM 543 C CA . GLY A 1 89 ? 53.932 7.071 -67.533 1.00 97.88 89 GLY A CA 1
ATOM 544 C C . GLY A 1 89 ? 54.084 6.742 -66.045 1.00 97.88 89 GLY A C 1
ATOM 545 O O . GLY A 1 89 ? 53.093 6.490 -65.362 1.00 97.88 89 GLY A O 1
ATOM 546 N N . ALA A 1 90 ? 55.313 6.806 -65.524 1.00 96.81 90 ALA A N 1
ATOM 547 C CA . ALA A 1 90 ? 55.593 6.589 -64.107 1.00 96.81 90 ALA A CA 1
ATOM 548 C C . ALA A 1 90 ? 55.041 7.716 -63.210 1.00 96.81 90 ALA A C 1
ATOM 550 O O . ALA A 1 90 ? 54.548 7.433 -62.122 1.00 96.81 90 ALA A O 1
ATOM 551 N N . GLU A 1 91 ? 55.056 8.972 -63.664 1.00 97.81 91 GLU A N 1
ATOM 552 C CA . GLU A 1 91 ? 54.431 10.102 -62.959 1.00 97.81 91 GLU A CA 1
ATOM 553 C C . GLU A 1 91 ? 52.906 9.948 -62.878 1.00 97.81 91 GLU A C 1
ATOM 555 O O . GLU A 1 91 ? 52.320 10.143 -61.814 1.00 97.81 91 GLU A O 1
ATOM 560 N N . SER A 1 92 ? 52.270 9.511 -63.969 1.00 98.00 92 SER A N 1
ATOM 561 C CA . SER A 1 92 ? 50.830 9.221 -63.981 1.00 98.00 92 SER A CA 1
ATOM 562 C C . SER A 1 92 ? 50.488 8.106 -62.988 1.00 98.00 92 SER A C 1
ATOM 564 O O . SER A 1 92 ? 49.613 8.281 -62.145 1.00 98.00 92 SER A O 1
ATOM 566 N N . ALA A 1 93 ? 51.254 7.008 -62.997 1.00 97.25 93 ALA A N 1
ATOM 567 C CA . ALA A 1 93 ? 51.088 5.922 -62.031 1.00 97.25 93 ALA A CA 1
ATOM 568 C C . ALA A 1 93 ? 51.303 6.383 -60.576 1.00 97.25 93 ALA A C 1
ATOM 570 O O . ALA A 1 93 ? 50.593 5.935 -59.675 1.00 97.25 93 ALA A O 1
ATOM 571 N N . ALA A 1 94 ? 52.253 7.294 -60.337 1.00 97.31 94 ALA A N 1
ATOM 572 C CA . ALA A 1 94 ? 52.467 7.880 -59.018 1.00 97.31 94 ALA A CA 1
ATOM 573 C C . ALA A 1 94 ? 51.268 8.729 -58.565 1.00 97.31 94 ALA A C 1
ATOM 575 O O . ALA A 1 94 ? 50.840 8.616 -57.417 1.00 97.31 94 ALA A O 1
ATOM 576 N N . SER A 1 95 ? 50.705 9.543 -59.462 1.00 98.00 95 SER A N 1
ATOM 577 C CA . SER A 1 95 ? 49.524 10.369 -59.190 1.00 98.00 95 SER A CA 1
ATOM 578 C C . SER A 1 95 ? 48.273 9.527 -58.921 1.00 98.00 95 SER A C 1
ATOM 580 O O . SER A 1 95 ? 47.526 9.807 -57.978 1.00 98.00 95 SER A O 1
ATOM 582 N N . ASP A 1 96 ? 48.057 8.470 -59.705 1.00 98.31 96 ASP A N 1
ATOM 583 C CA . ASP A 1 96 ? 46.936 7.546 -59.518 1.00 98.31 96 ASP A CA 1
ATOM 584 C C . ASP A 1 96 ? 47.040 6.829 -58.166 1.00 98.31 96 ASP A C 1
ATOM 586 O O . ASP A 1 96 ? 46.075 6.796 -57.399 1.00 98.31 96 ASP A O 1
ATOM 590 N N . ALA A 1 97 ? 48.232 6.331 -57.820 1.00 97.25 97 ALA A N 1
ATOM 591 C CA . ALA A 1 97 ? 48.481 5.689 -56.533 1.00 97.25 97 ALA A CA 1
ATOM 592 C C . ALA A 1 97 ? 48.337 6.668 -55.351 1.00 97.25 97 ALA A C 1
ATOM 594 O O . ALA A 1 97 ? 47.759 6.316 -54.324 1.00 97.25 97 ALA A O 1
ATOM 595 N N . ALA A 1 98 ? 48.788 7.920 -55.486 1.00 97.94 98 ALA A N 1
ATOM 596 C CA . ALA A 1 98 ? 48.591 8.946 -54.459 1.00 97.94 98 ALA A CA 1
ATOM 597 C C . ALA A 1 98 ? 47.102 9.289 -54.264 1.00 97.94 98 ALA A C 1
ATOM 599 O O . ALA A 1 98 ? 46.648 9.480 -53.134 1.00 97.94 98 ALA A O 1
ATOM 600 N N . SER A 1 99 ? 46.328 9.321 -55.352 1.00 98.19 99 SER A N 1
ATOM 601 C CA . SER A 1 99 ? 44.880 9.556 -55.308 1.00 98.19 99 SER A CA 1
ATOM 602 C C . SER A 1 99 ? 44.138 8.397 -54.642 1.00 98.19 99 SER A C 1
ATOM 604 O O . SER A 1 99 ? 43.266 8.626 -53.801 1.00 98.19 99 SER A O 1
ATOM 606 N N . ALA A 1 100 ? 44.524 7.155 -54.956 1.00 97.75 100 ALA A N 1
ATOM 607 C CA . ALA A 1 100 ? 44.015 5.965 -54.280 1.00 97.75 100 ALA A CA 1
ATOM 608 C C . ALA A 1 100 ? 44.326 6.005 -52.775 1.00 97.75 100 ALA A C 1
ATOM 610 O O . ALA A 1 100 ? 43.417 5.855 -51.962 1.00 97.75 100 ALA A O 1
ATOM 611 N N . ALA A 1 101 ? 45.567 6.338 -52.399 1.00 97.25 101 ALA A N 1
ATOM 612 C CA . ALA A 1 101 ? 45.966 6.477 -50.999 1.00 97.25 101 ALA A CA 1
ATOM 613 C C . ALA A 1 101 ? 45.120 7.514 -50.236 1.00 97.25 101 ALA A C 1
ATOM 615 O O . ALA A 1 101 ? 44.703 7.269 -49.104 1.00 97.25 101 ALA A O 1
ATOM 616 N N . ALA A 1 102 ? 44.834 8.667 -50.850 1.00 98.06 102 ALA A N 1
ATOM 617 C CA . ALA A 1 102 ? 43.997 9.704 -50.244 1.00 98.06 102 ALA A CA 1
ATOM 618 C C . ALA A 1 102 ? 42.531 9.257 -50.070 1.00 98.06 102 ALA A C 1
ATOM 620 O O . ALA A 1 102 ? 41.893 9.578 -49.060 1.00 98.06 102 ALA A O 1
ATOM 621 N N . SER A 1 103 ? 42.001 8.502 -51.036 1.00 98.31 103 SER A N 1
ATOM 622 C CA . SER A 1 103 ? 40.656 7.927 -50.957 1.00 98.31 103 SER A CA 1
ATOM 623 C C . SER A 1 103 ? 40.561 6.889 -49.835 1.00 98.31 103 SER A C 1
ATOM 625 O O . SER A 1 103 ? 39.669 6.981 -48.990 1.00 98.31 103 SER A O 1
ATOM 627 N N . ASP A 1 104 ? 41.521 5.967 -49.757 1.00 97.81 104 ASP A N 1
ATOM 628 C CA . ASP A 1 104 ? 41.578 4.932 -48.719 1.00 97.81 104 ASP A CA 1
ATOM 629 C C . ASP A 1 104 ? 41.746 5.546 -47.317 1.00 97.81 104 ASP A C 1
ATOM 631 O O . ASP A 1 104 ? 41.058 5.158 -46.370 1.00 97.81 104 ASP A O 1
ATOM 635 N N . ALA A 1 105 ? 42.567 6.594 -47.180 1.00 97.69 105 ALA A N 1
ATOM 636 C CA . ALA A 1 105 ? 42.698 7.342 -45.928 1.00 97.69 105 ALA A CA 1
ATOM 637 C C . ALA A 1 105 ? 41.377 8.014 -45.499 1.00 97.69 105 ALA A C 1
ATOM 639 O O . ALA A 1 105 ? 41.052 8.065 -44.308 1.00 97.69 105 ALA A O 1
ATOM 640 N N . SER A 1 106 ? 40.586 8.498 -46.461 1.00 98.19 106 SER A N 1
ATOM 641 C CA . SER A 1 106 ? 39.266 9.082 -46.193 1.00 98.19 106 SER A CA 1
ATOM 642 C C . SER A 1 106 ? 38.265 8.023 -45.722 1.00 98.19 106 SER A C 1
ATOM 644 O O . SER A 1 106 ? 37.536 8.253 -44.754 1.00 98.19 106 SER A O 1
ATOM 646 N N . VAL A 1 107 ? 38.267 6.838 -46.348 1.00 98.06 107 VAL A N 1
ATOM 647 C CA . VAL A 1 107 ? 37.474 5.680 -45.897 1.00 98.06 107 VAL A CA 1
ATOM 648 C C . VAL A 1 107 ? 37.863 5.291 -44.471 1.00 98.06 107 VAL A C 1
ATOM 650 O O . VAL A 1 107 ? 36.982 5.129 -43.625 1.00 98.06 107 VAL A O 1
ATOM 653 N N . ALA A 1 108 ? 39.163 5.224 -44.172 1.00 96.75 108 ALA A N 1
ATOM 654 C CA . ALA A 1 108 ? 39.658 4.894 -42.840 1.00 96.75 108 ALA A CA 1
ATOM 655 C C . ALA A 1 108 ? 39.167 5.879 -41.764 1.00 96.75 108 ALA A C 1
ATOM 657 O O . ALA A 1 108 ? 38.689 5.463 -40.708 1.00 96.75 108 ALA A O 1
ATOM 658 N N . SER A 1 109 ? 39.234 7.184 -42.045 1.00 97.81 109 SER A N 1
ATOM 659 C CA . SER A 1 109 ? 38.779 8.239 -41.128 1.00 97.81 109 SER A CA 1
ATOM 660 C C . SER A 1 109 ? 37.267 8.186 -40.867 1.00 97.81 109 SER A C 1
ATOM 662 O O . SER A 1 109 ? 36.813 8.291 -39.720 1.00 97.81 109 SER A O 1
ATOM 664 N N . ASN A 1 110 ? 36.474 7.963 -41.920 1.00 98.06 110 ASN A N 1
ATOM 665 C CA . ASN A 1 110 ? 35.021 7.839 -41.807 1.00 98.06 110 ASN A CA 1
ATOM 666 C C . ASN A 1 110 ? 34.625 6.607 -40.982 1.00 98.06 110 ASN A C 1
ATOM 668 O O . ASN A 1 110 ? 33.809 6.724 -40.067 1.00 98.06 110 ASN A O 1
ATOM 672 N N . ALA A 1 111 ? 35.251 5.457 -41.244 1.00 96.31 111 ALA A N 1
ATOM 673 C CA . ALA A 1 111 ? 35.021 4.229 -40.488 1.00 96.31 111 ALA A CA 1
ATOM 674 C C . ALA A 1 111 ? 35.444 4.381 -39.012 1.00 96.31 111 ALA A C 1
ATOM 676 O O . ALA A 1 111 ? 34.707 3.998 -38.105 1.00 96.31 111 ALA A O 1
ATOM 677 N N . ALA A 1 112 ? 36.571 5.043 -38.726 1.00 97.19 112 ALA A N 1
ATOM 678 C CA . ALA A 1 112 ? 36.980 5.338 -37.350 1.00 97.19 112 ALA A CA 1
ATOM 679 C C . ALA A 1 112 ? 35.963 6.238 -36.615 1.00 97.19 112 ALA A C 1
ATOM 681 O O . ALA A 1 112 ? 35.633 6.001 -35.449 1.00 97.19 112 ALA A O 1
ATOM 682 N N . SER A 1 113 ? 35.415 7.242 -37.304 1.00 98.00 113 SER A N 1
ATOM 683 C CA . SER A 1 113 ? 34.384 8.134 -36.753 1.00 98.00 113 SER A CA 1
ATOM 684 C C . SER A 1 113 ? 33.063 7.398 -36.487 1.00 98.00 113 SER A C 1
ATOM 686 O O . SER A 1 113 ? 32.433 7.602 -35.441 1.00 98.00 113 SER A O 1
ATOM 688 N N . ALA A 1 114 ? 32.667 6.495 -37.391 1.00 96.56 114 ALA A N 1
ATOM 689 C CA . ALA A 1 114 ? 31.514 5.618 -37.209 1.00 96.56 114 ALA A CA 1
ATOM 690 C C . ALA A 1 114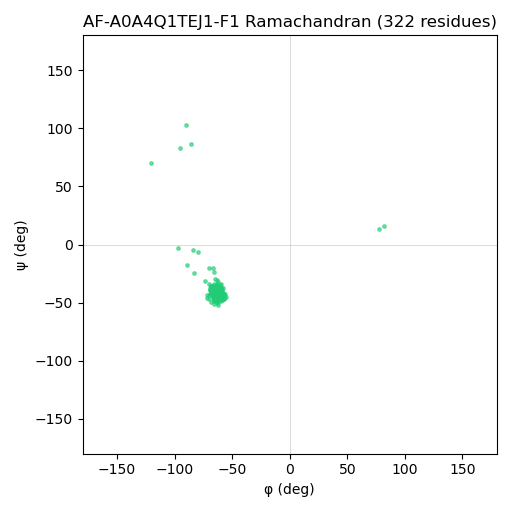 ? 31.715 4.679 -36.008 1.00 96.56 114 ALA A C 1
ATOM 692 O O . ALA A 1 114 ? 30.847 4.600 -35.136 1.00 96.56 114 ALA A O 1
ATOM 693 N N . ALA A 1 115 ? 32.889 4.049 -35.889 1.00 95.88 115 ALA A N 1
ATOM 694 C CA . ALA A 1 115 ? 33.238 3.187 -34.759 1.00 95.88 115 ALA A CA 1
ATOM 695 C C . ALA A 1 115 ? 33.133 3.913 -33.407 1.00 95.88 115 ALA A C 1
ATOM 697 O O . ALA A 1 115 ? 32.596 3.370 -32.434 1.00 95.88 115 ALA A O 1
ATOM 698 N N . SER A 1 116 ? 33.609 5.159 -33.353 1.00 97.50 116 SER A N 1
ATOM 699 C CA . SER A 1 116 ? 33.534 6.002 -32.157 1.00 97.50 116 SER A CA 1
ATOM 700 C C . SER A 1 116 ? 32.081 6.335 -31.794 1.00 97.50 116 SER A C 1
ATOM 702 O O . SER A 1 116 ? 31.662 6.150 -30.650 1.00 97.50 116 SER A O 1
ATOM 704 N N . SER A 1 117 ? 31.270 6.707 -32.790 1.00 98.06 117 SER A N 1
ATOM 705 C CA . SER A 1 117 ? 29.837 6.995 -32.616 1.00 98.06 117 SER A CA 1
ATOM 706 C C . SER A 1 117 ? 29.068 5.778 -32.090 1.00 98.06 117 SER A C 1
ATOM 708 O O . SER A 1 117 ? 28.310 5.884 -31.123 1.00 98.06 117 SER A O 1
ATOM 710 N N . TYR A 1 118 ? 29.308 4.594 -32.661 1.00 97.00 118 TYR A N 1
ATOM 711 C CA . TYR A 1 118 ? 28.709 3.348 -32.183 1.00 97.00 118 TYR A CA 1
ATOM 712 C C . TYR A 1 118 ? 29.158 2.978 -30.764 1.00 97.00 118 TYR A C 1
ATOM 714 O O . TYR A 1 118 ? 28.348 2.484 -29.979 1.00 97.00 118 TYR A O 1
ATOM 722 N N . SER A 1 119 ? 30.408 3.262 -30.392 1.00 97.19 119 SER A N 1
ATOM 723 C CA . SER A 1 119 ? 30.897 3.052 -29.021 1.00 97.19 119 SER A CA 1
ATOM 724 C C . SER A 1 119 ? 30.199 3.965 -28.008 1.00 97.19 119 SER A C 1
ATOM 726 O O . SER A 1 119 ? 29.856 3.523 -26.905 1.00 97.19 119 SER A O 1
ATOM 728 N N . SER A 1 120 ? 29.925 5.220 -28.382 1.00 97.56 120 SER A N 1
ATOM 729 C CA . SER A 1 120 ? 29.118 6.132 -27.566 1.00 97.56 120 SER A CA 1
ATOM 730 C C . SER A 1 120 ? 27.685 5.623 -27.408 1.00 97.56 120 SER A C 1
ATOM 732 O O . SER A 1 120 ? 27.199 5.541 -26.280 1.00 97.56 120 SER A O 1
ATOM 734 N N . ILE A 1 121 ? 27.040 5.189 -28.499 1.00 96.75 121 ILE A N 1
ATOM 735 C CA . ILE A 1 121 ? 25.694 4.590 -28.458 1.00 96.75 121 ILE A CA 1
ATOM 736 C C . ILE A 1 121 ? 25.675 3.371 -27.528 1.00 96.75 121 ILE A C 1
ATOM 738 O O . ILE A 1 121 ? 24.785 3.254 -26.684 1.00 96.75 121 ILE A O 1
ATOM 742 N N . ALA A 1 122 ? 26.672 2.487 -27.635 1.00 95.31 122 ALA A N 1
ATOM 743 C CA . ALA A 1 122 ? 26.775 1.303 -26.791 1.00 95.31 122 ALA A CA 1
ATOM 744 C C . ALA A 1 122 ? 26.880 1.660 -25.299 1.00 95.31 122 ALA A C 1
ATOM 746 O O . ALA A 1 122 ? 26.182 1.074 -24.471 1.00 95.31 122 ALA A O 1
ATOM 747 N N . SER A 1 123 ? 27.703 2.655 -24.957 1.00 96.81 123 SER A N 1
ATOM 748 C CA . SER A 1 123 ? 27.895 3.109 -23.572 1.00 96.81 123 SER A CA 1
ATOM 749 C C . SER A 1 123 ? 26.641 3.764 -22.989 1.00 96.81 123 SER A C 1
ATOM 751 O O . SER A 1 123 ? 26.258 3.480 -21.850 1.00 96.81 123 SER A O 1
ATOM 753 N N . SER A 1 124 ? 25.965 4.611 -23.770 1.00 97.31 124 SER A N 1
ATOM 754 C CA . SER A 1 124 ? 24.696 5.219 -23.363 1.00 97.31 124 SER A CA 1
ATOM 755 C C . SER A 1 124 ? 23.621 4.155 -23.142 1.00 97.31 124 SER A C 1
ATOM 757 O O . SER A 1 124 ? 22.971 4.157 -22.100 1.00 97.31 124 SER A O 1
ATOM 759 N N . ALA A 1 125 ? 23.488 3.196 -24.062 1.00 93.56 125 ALA A N 1
ATOM 760 C CA . ALA A 1 125 ? 22.526 2.106 -23.939 1.00 93.56 125 ALA A CA 1
ATOM 761 C C . ALA A 1 125 ? 22.813 1.204 -22.722 1.00 93.56 125 ALA A C 1
ATOM 763 O O . ALA A 1 125 ? 21.890 0.844 -21.992 1.00 93.56 125 ALA A O 1
ATOM 764 N N . ALA A 1 126 ? 24.085 0.903 -22.435 1.00 95.38 126 ALA A N 1
ATOM 765 C CA . ALA A 1 126 ? 24.476 0.166 -21.231 1.00 95.38 126 ALA A CA 1
ATOM 766 C C . ALA A 1 126 ? 24.121 0.928 -19.940 1.00 95.38 126 ALA A C 1
ATOM 768 O O . ALA A 1 126 ? 23.624 0.336 -18.980 1.00 95.38 126 ALA A O 1
ATOM 769 N N . SER A 1 127 ? 24.313 2.250 -19.934 1.00 96.69 127 SER A N 1
ATOM 770 C CA . SER A 1 127 ? 23.936 3.107 -18.804 1.00 96.69 127 SER A CA 1
ATOM 771 C C . SER A 1 127 ? 22.420 3.106 -18.587 1.00 96.69 127 SER A C 1
ATOM 773 O O . SER A 1 127 ? 21.961 2.896 -17.466 1.00 96.69 127 SER A O 1
ATOM 775 N N . THR A 1 128 ? 21.632 3.238 -19.661 1.00 95.94 128 THR A N 1
ATOM 776 C CA . THR A 1 128 ? 20.166 3.125 -19.608 1.00 95.94 128 THR A CA 1
ATOM 777 C C . THR A 1 128 ? 19.718 1.765 -19.073 1.00 95.94 128 THR A C 1
ATOM 779 O O . THR A 1 128 ? 18.829 1.714 -18.223 1.00 95.94 128 THR A O 1
ATOM 782 N N . ALA A 1 129 ? 20.342 0.670 -19.520 1.00 93.19 129 ALA A N 1
ATOM 783 C CA . ALA A 1 129 ? 20.030 -0.670 -19.030 1.00 93.19 129 ALA A CA 1
ATOM 784 C C . ALA A 1 129 ? 20.278 -0.797 -17.517 1.00 93.19 129 ALA A C 1
ATOM 786 O O . ALA A 1 129 ? 19.415 -1.293 -16.791 1.00 93.19 129 ALA A O 1
ATOM 787 N N . SER A 1 130 ? 21.415 -0.286 -17.034 1.00 95.62 130 SER A N 1
ATOM 788 C CA . SER A 1 130 ? 21.773 -0.286 -15.610 1.00 95.62 130 SER A CA 1
ATOM 789 C C . SER A 1 130 ? 20.794 0.536 -14.764 1.00 95.62 130 SER A C 1
ATOM 791 O O . SER A 1 130 ? 20.261 0.047 -13.767 1.00 95.62 130 SER A O 1
ATOM 793 N N . SER A 1 131 ? 20.465 1.761 -15.190 1.00 96.44 131 SER A N 1
ATOM 794 C CA . SER A 1 131 ? 19.474 2.598 -14.501 1.00 96.44 131 SER A CA 1
ATOM 795 C C . SER A 1 131 ? 18.091 1.945 -14.459 1.00 96.44 131 SER A C 1
ATOM 797 O O . SER A 1 131 ? 17.435 1.970 -13.418 1.00 96.44 131 SER A O 1
ATOM 799 N N . ALA A 1 132 ? 17.654 1.320 -15.557 1.00 94.00 132 ALA A N 1
ATOM 800 C CA . ALA A 1 132 ? 16.374 0.620 -15.614 1.00 94.00 132 ALA A CA 1
ATOM 801 C C . ALA A 1 132 ? 16.332 -0.607 -14.686 1.00 94.00 132 ALA A C 1
ATOM 803 O O . ALA A 1 132 ? 15.297 -0.852 -14.060 1.00 94.00 132 ALA A O 1
ATOM 804 N N . ALA A 1 133 ? 17.440 -1.348 -14.570 1.00 93.81 133 ALA A N 1
ATOM 805 C CA . ALA A 1 133 ? 17.571 -2.470 -13.643 1.00 93.81 133 ALA A CA 1
ATOM 806 C C . ALA A 1 133 ? 17.534 -2.005 -12.178 1.00 93.81 133 ALA A C 1
ATOM 808 O O . ALA A 1 133 ? 16.785 -2.562 -11.378 1.00 93.81 133 ALA A O 1
ATOM 809 N N . ASN A 1 134 ? 18.262 -0.938 -11.839 1.00 94.81 134 ASN A N 1
ATOM 810 C CA . ASN A 1 134 ? 18.246 -0.366 -10.490 1.00 94.81 134 ASN A CA 1
ATOM 811 C C . ASN A 1 134 ? 16.852 0.136 -10.097 1.00 94.81 134 ASN A C 1
ATOM 813 O O . ASN A 1 134 ? 16.379 -0.173 -9.007 1.00 94.81 134 ASN A O 1
ATOM 817 N N . ALA A 1 135 ? 16.160 0.838 -10.999 1.00 95.12 135 ALA A N 1
ATOM 818 C CA . ALA A 1 135 ? 14.791 1.289 -10.759 1.00 95.12 135 ALA A CA 1
ATOM 819 C C . ALA A 1 135 ? 13.827 0.114 -10.511 1.00 95.12 135 ALA A C 1
ATOM 821 O O . ALA A 1 135 ? 12.979 0.193 -9.624 1.00 95.12 135 ALA A O 1
ATOM 822 N N . ALA A 1 136 ? 13.974 -0.988 -11.257 1.00 94.25 136 ALA A N 1
ATOM 823 C CA . ALA A 1 136 ? 13.176 -2.195 -11.045 1.00 94.25 136 ALA A CA 1
ATOM 824 C C . ALA A 1 136 ? 13.459 -2.841 -9.676 1.00 94.25 136 ALA A C 1
ATOM 826 O O . ALA A 1 136 ? 12.519 -3.178 -8.958 1.00 94.25 136 ALA A O 1
ATOM 827 N N . SER A 1 137 ? 14.731 -2.953 -9.279 1.00 95.50 137 SER A N 1
ATOM 828 C CA . SER A 1 137 ? 15.118 -3.468 -7.958 1.00 95.50 137 SER A CA 1
ATOM 829 C C . SER A 1 137 ? 14.583 -2.603 -6.816 1.00 95.50 137 SER A C 1
ATOM 831 O O . SER A 1 137 ? 14.050 -3.136 -5.844 1.00 95.50 137 SER A O 1
ATOM 833 N N . SER A 1 138 ? 14.670 -1.274 -6.931 1.00 96.12 138 SER A N 1
ATOM 834 C CA . SER A 1 138 ? 14.114 -0.357 -5.930 1.00 96.12 138 SER A CA 1
ATOM 835 C C . SER A 1 138 ? 12.596 -0.487 -5.816 1.00 96.12 138 SER A C 1
ATOM 837 O O . SER A 1 138 ? 12.085 -0.561 -4.703 1.00 96.12 138 SER A O 1
ATOM 839 N N . ALA A 1 139 ? 11.878 -0.583 -6.938 1.00 95.19 139 ALA A N 1
ATOM 840 C CA . ALA A 1 139 ? 10.430 -0.784 -6.925 1.00 95.19 139 ALA A CA 1
ATOM 841 C C . ALA A 1 139 ? 10.036 -2.107 -6.243 1.00 95.19 139 ALA A C 1
ATOM 843 O O . ALA A 1 139 ? 9.126 -2.124 -5.418 1.00 95.19 139 ALA A O 1
ATOM 844 N N . ALA A 1 140 ? 10.756 -3.199 -6.523 1.00 95.31 140 ALA A N 1
ATOM 845 C CA . ALA A 1 140 ? 10.525 -4.493 -5.877 1.00 95.31 140 ALA A CA 1
ATOM 846 C C . ALA A 1 140 ? 10.805 -4.460 -4.362 1.00 95.31 140 ALA A C 1
ATOM 848 O O . ALA A 1 140 ? 10.075 -5.069 -3.574 1.00 95.31 140 ALA A O 1
ATOM 849 N N . ALA A 1 141 ? 11.841 -3.729 -3.936 1.00 96.38 141 ALA A N 1
ATOM 850 C CA . ALA A 1 141 ? 12.138 -3.527 -2.521 1.00 96.38 141 ALA A CA 1
ATOM 851 C C . ALA A 1 141 ? 11.036 -2.717 -1.817 1.00 96.38 141 ALA A C 1
ATOM 853 O O . ALA A 1 141 ? 10.598 -3.100 -0.732 1.00 96.38 141 ALA A O 1
ATOM 854 N N . SER A 1 142 ? 10.543 -1.643 -2.444 1.00 94.94 142 SER A N 1
ATOM 855 C CA . SER A 1 142 ? 9.422 -0.850 -1.924 1.00 94.94 142 SER A CA 1
ATOM 856 C C . SER A 1 142 ? 8.129 -1.662 -1.813 1.00 94.94 142 SER A C 1
ATOM 858 O O . SER A 1 142 ? 7.460 -1.584 -0.787 1.00 94.94 142 SER A O 1
ATOM 860 N N . ASP A 1 143 ? 7.805 -2.487 -2.813 1.00 94.75 143 ASP A N 1
ATOM 861 C CA . ASP A 1 143 ? 6.648 -3.396 -2.778 1.00 94.75 143 ASP A CA 1
ATOM 862 C C . ASP A 1 143 ? 6.759 -4.418 -1.630 1.00 94.75 143 ASP A C 1
ATOM 864 O O . ASP A 1 143 ? 5.810 -4.650 -0.880 1.00 94.75 143 ASP A O 1
ATOM 868 N N . SER A 1 144 ? 7.953 -4.980 -1.422 1.00 95.62 144 SER A N 1
ATOM 869 C CA . SER A 1 144 ? 8.215 -5.916 -0.318 1.00 95.62 144 SER A CA 1
ATOM 870 C C . SER A 1 144 ? 8.075 -5.253 1.058 1.00 95.62 144 SER A C 1
ATOM 872 O O . SER A 1 144 ? 7.537 -5.857 1.992 1.00 95.62 144 SER A O 1
ATOM 874 N N . ALA A 1 145 ? 8.532 -4.004 1.189 1.00 95.75 145 ALA A N 1
ATOM 875 C CA . ALA A 1 145 ? 8.377 -3.220 2.410 1.00 95.75 145 ALA A CA 1
ATOM 876 C C . ALA A 1 145 ? 6.899 -2.907 2.694 1.00 95.75 145 ALA A C 1
ATOM 878 O O . ALA A 1 145 ? 6.441 -3.132 3.811 1.00 95.75 145 ALA A O 1
ATOM 879 N N . ALA A 1 146 ? 6.137 -2.483 1.680 1.00 95.31 146 ALA A N 1
ATOM 880 C CA . ALA A 1 146 ? 4.704 -2.219 1.811 1.00 95.31 146 ALA A CA 1
ATOM 881 C C . ALA A 1 146 ? 3.934 -3.465 2.280 1.00 95.31 146 ALA A C 1
ATOM 883 O O . ALA A 1 146 ? 3.164 -3.391 3.234 1.00 95.31 146 ALA A O 1
ATOM 884 N N . LYS A 1 147 ? 4.207 -4.644 1.703 1.00 96.38 147 LYS A N 1
ATOM 885 C CA . LYS A 1 147 ? 3.591 -5.910 2.151 1.00 96.38 147 LYS A CA 1
ATOM 886 C C . LYS A 1 147 ? 3.938 -6.263 3.598 1.00 96.38 147 LYS A C 1
ATOM 888 O O . LYS A 1 147 ? 3.088 -6.753 4.339 1.00 96.38 147 LYS A O 1
ATOM 893 N N . SER A 1 148 ? 5.183 -6.017 4.005 1.00 97.12 148 SER A N 1
ATOM 894 C CA . SER A 1 148 ? 5.640 -6.288 5.374 1.00 97.12 148 SER A CA 1
ATOM 895 C C . SER A 1 148 ? 4.958 -5.368 6.392 1.00 97.12 148 SER A C 1
ATOM 897 O O . SER A 1 148 ? 4.520 -5.830 7.450 1.00 97.12 148 SER A O 1
ATOM 899 N N . ASN A 1 149 ? 4.810 -4.086 6.054 1.00 97.12 149 ASN A N 1
ATOM 900 C CA . ASN A 1 149 ? 4.078 -3.120 6.869 1.00 97.12 149 ASN A CA 1
ATOM 901 C C . ASN A 1 149 ? 2.594 -3.494 6.968 1.00 97.12 149 ASN A C 1
ATOM 903 O O . ASN A 1 149 ? 2.069 -3.592 8.075 1.00 97.12 149 ASN A O 1
ATOM 907 N N . ALA A 1 150 ? 1.959 -3.841 5.845 1.00 97.38 150 ALA A N 1
ATOM 908 C CA . ALA A 1 150 ? 0.557 -4.241 5.822 1.00 97.38 150 ALA A CA 1
ATOM 909 C C . ALA A 1 150 ? 0.295 -5.466 6.722 1.00 97.38 150 ALA A C 1
ATOM 911 O O . ALA A 1 150 ? -0.662 -5.484 7.497 1.00 97.38 150 ALA A O 1
ATOM 912 N N . SER A 1 151 ? 1.183 -6.466 6.681 1.00 97.75 151 SER A N 1
ATOM 913 C CA . SER A 1 151 ? 1.129 -7.648 7.557 1.00 97.75 151 SER A CA 1
ATOM 914 C C . SER A 1 151 ? 1.289 -7.295 9.043 1.00 97.75 151 SER A C 1
ATOM 916 O O . SER A 1 151 ? 0.587 -7.829 9.910 1.00 97.75 151 SER A O 1
ATOM 918 N N . SER A 1 152 ? 2.175 -6.344 9.348 1.00 98.38 152 SER A N 1
ATOM 919 C CA . SER A 1 152 ? 2.369 -5.840 10.712 1.00 98.38 152 SER A CA 1
ATOM 920 C C . SER A 1 152 ? 1.116 -5.119 11.219 1.00 98.38 152 SER A C 1
ATOM 922 O O . SER A 1 152 ? 0.666 -5.390 12.333 1.00 98.38 152 SER A O 1
ATOM 924 N N . SER A 1 153 ? 0.491 -4.285 10.384 1.00 98.25 153 SER A N 1
ATOM 925 C CA . SER A 1 153 ? -0.782 -3.621 10.689 1.00 98.25 153 SER A CA 1
ATOM 926 C C . SER A 1 153 ? -1.918 -4.625 10.915 1.00 98.25 153 SER A C 1
ATOM 928 O O . SER A 1 153 ? -2.654 -4.509 11.891 1.00 98.25 153 SER A O 1
ATOM 930 N N . ALA A 1 154 ? -2.037 -5.674 10.094 1.00 98.44 154 ALA A N 1
ATOM 931 C CA . ALA A 1 154 ? -3.027 -6.736 10.314 1.00 98.44 154 ALA A CA 1
ATOM 932 C C . ALA A 1 154 ? -2.823 -7.481 11.651 1.00 98.44 154 ALA A C 1
ATOM 934 O O . ALA A 1 154 ? -3.786 -7.790 12.363 1.00 98.44 154 ALA A O 1
ATOM 935 N N . SER A 1 155 ? -1.565 -7.728 12.025 1.00 98.62 155 SER A N 1
ATOM 936 C CA . SER A 1 155 ? -1.206 -8.354 13.306 1.00 98.62 155 SER A CA 1
ATOM 937 C C . SER A 1 155 ? -1.533 -7.445 14.498 1.00 98.62 155 SER A C 1
ATOM 939 O O . SER A 1 155 ? -2.075 -7.904 15.509 1.00 98.62 155 SER A O 1
ATOM 941 N N . GLY A 1 156 ? -1.268 -6.141 14.363 1.00 98.50 156 GLY A N 1
ATOM 942 C CA . GLY A 1 156 ? -1.662 -5.122 15.336 1.00 98.50 156 GLY A CA 1
ATOM 943 C C . GLY A 1 156 ? -3.178 -5.080 15.532 1.00 98.50 156 GLY A C 1
ATOM 944 O O . GLY A 1 156 ? -3.657 -5.185 16.659 1.00 98.50 156 GLY A O 1
ATOM 945 N N . ALA A 1 157 ? -3.939 -5.051 14.436 1.00 98.56 157 ALA A N 1
ATOM 946 C CA . ALA A 1 157 ? -5.398 -5.066 14.467 1.00 98.56 157 ALA A CA 1
ATOM 947 C C . ALA A 1 157 ? -5.962 -6.301 15.196 1.00 98.56 157 ALA A C 1
ATOM 949 O O . ALA A 1 157 ? -6.879 -6.184 16.008 1.00 98.56 157 ALA A O 1
ATOM 950 N N . SER A 1 158 ? -5.385 -7.482 14.947 1.00 98.75 158 SER A N 1
ATOM 951 C CA . SER A 1 158 ? -5.780 -8.740 15.602 1.00 98.75 158 SER A CA 1
ATOM 952 C C . SER A 1 158 ? -5.516 -8.723 17.112 1.00 98.75 158 SER A C 1
ATOM 954 O O . SER A 1 158 ? -6.318 -9.230 17.902 1.00 98.75 158 SER A O 1
ATOM 956 N N . SER A 1 159 ? -4.414 -8.095 17.525 1.00 98.81 159 SER A N 1
ATOM 957 C CA . SER A 1 159 ? -4.090 -7.900 18.942 1.00 98.81 159 SER A CA 1
ATOM 958 C C . SER A 1 159 ? -5.107 -6.971 19.613 1.00 98.81 159 SER A C 1
ATOM 960 O O . SER A 1 159 ? -5.639 -7.307 20.672 1.00 98.81 159 SER A O 1
ATOM 962 N N . SER A 1 160 ? -5.463 -5.859 18.960 1.00 98.56 160 SER A N 1
ATOM 963 C CA . SER A 1 160 ? -6.502 -4.937 19.437 1.00 98.56 160 SER A CA 1
ATOM 964 C C . SER A 1 160 ? -7.875 -5.612 19.541 1.00 98.56 160 SER A C 1
ATOM 966 O O . SER A 1 160 ? -8.563 -5.454 20.546 1.00 98.56 160 SER A O 1
ATOM 968 N N . ALA A 1 161 ? -8.267 -6.429 18.559 1.00 98.75 161 ALA A N 1
ATOM 969 C CA . ALA A 1 161 ? -9.512 -7.200 18.620 1.00 98.75 161 ALA A CA 1
ATOM 970 C C . A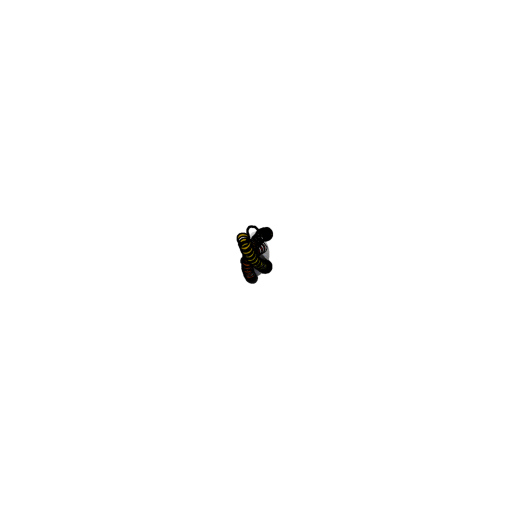LA A 1 161 ? -9.545 -8.185 19.802 1.00 98.75 161 ALA A C 1
ATOM 972 O O . ALA A 1 161 ? -10.573 -8.328 20.470 1.00 98.75 161 ALA A O 1
ATOM 973 N N . SER A 1 162 ? -8.412 -8.828 20.097 1.00 98.81 162 SER A N 1
ATOM 974 C CA . SER A 1 162 ? -8.280 -9.726 21.250 1.00 98.81 162 SER A CA 1
ATOM 975 C C . SER A 1 162 ? -8.420 -8.958 22.568 1.00 98.81 162 SER A C 1
ATOM 977 O O . SER A 1 162 ? -9.173 -9.372 23.447 1.00 98.81 162 SER A O 1
ATOM 979 N N . GLN A 1 163 ? -7.775 -7.793 22.681 1.00 98.69 163 GLN A N 1
ATOM 980 C CA . GLN A 1 163 ? -7.908 -6.917 23.848 1.00 98.69 163 GLN A CA 1
ATOM 981 C C . GLN A 1 163 ? -9.352 -6.439 24.051 1.00 98.69 163 GLN A C 1
ATOM 983 O O . GLN A 1 163 ? -9.869 -6.514 25.163 1.00 98.69 163 GLN A O 1
ATOM 988 N N . ALA A 1 164 ? -10.032 -6.030 22.977 1.00 98.56 164 ALA A N 1
ATOM 989 C CA . ALA A 1 164 ? -11.436 -5.636 23.032 1.00 98.56 164 ALA A CA 1
ATOM 990 C C . ALA A 1 164 ? -12.345 -6.787 23.504 1.00 98.56 164 ALA A C 1
ATOM 992 O O . ALA A 1 164 ? -13.270 -6.577 24.287 1.00 98.56 164 ALA A O 1
ATOM 993 N N . SER A 1 165 ? -12.062 -8.016 23.061 1.00 98.75 165 SER A N 1
ATOM 994 C CA . SER A 1 165 ? -12.809 -9.218 23.459 1.00 98.75 16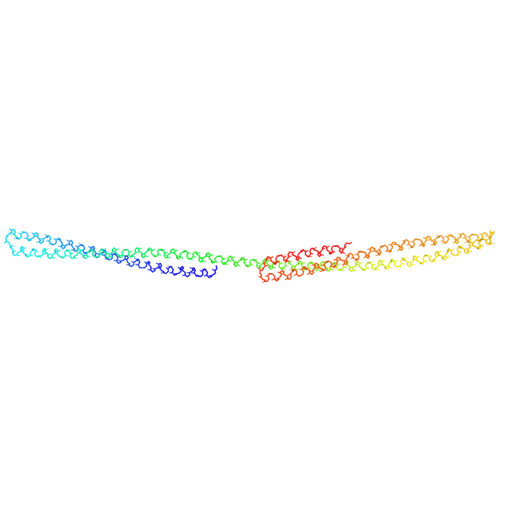5 SER A CA 1
ATOM 995 C C . SER A 1 165 ? -12.622 -9.552 24.942 1.00 98.75 165 SER A C 1
ATOM 997 O O . SER A 1 165 ? -13.581 -9.935 25.617 1.00 98.75 165 SER A O 1
ATOM 999 N N . HIS A 1 166 ? -11.410 -9.366 25.473 1.00 98.75 166 HIS A N 1
ATOM 1000 C CA . HIS A 1 166 ? -11.151 -9.501 26.906 1.00 98.75 166 HIS A CA 1
ATOM 1001 C C . HIS A 1 166 ? -11.914 -8.456 27.721 1.00 98.75 166 HIS A C 1
ATOM 1003 O O . HIS A 1 166 ? -12.620 -8.837 28.652 1.00 98.75 166 HIS A O 1
ATOM 1009 N N . ALA A 1 167 ? -11.862 -7.184 27.317 1.00 98.50 167 ALA A N 1
ATOM 1010 C CA . ALA A 1 167 ? -12.610 -6.110 27.971 1.00 98.50 167 ALA A CA 1
ATOM 1011 C C . ALA A 1 167 ? -14.127 -6.371 27.961 1.00 98.50 167 ALA A C 1
ATOM 1013 O O . ALA A 1 167 ? -14.801 -6.225 28.978 1.00 98.50 167 ALA A O 1
ATOM 1014 N N . SER A 1 168 ? -14.672 -6.851 26.836 1.00 98.69 168 SER A N 1
ATOM 1015 C CA . SER A 1 168 ? -16.079 -7.264 26.748 1.00 98.69 168 SER A CA 1
ATOM 1016 C C . SER A 1 168 ? -16.432 -8.398 27.708 1.00 98.69 168 SER A C 1
ATOM 1018 O O . SER A 1 168 ? -17.547 -8.413 28.226 1.00 98.69 168 SER A O 1
ATOM 1020 N N . SER A 1 169 ? -15.531 -9.361 27.906 1.00 98.75 169 SER A N 1
ATOM 1021 C CA . SER A 1 169 ? -15.775 -10.492 28.809 1.00 98.75 169 SER A CA 1
ATOM 1022 C C . SER A 1 169 ? -15.775 -10.019 30.263 1.00 98.75 169 SER A C 1
ATOM 1024 O O . SER A 1 169 ? -16.726 -10.286 30.989 1.00 98.75 169 SER A O 1
ATOM 1026 N N . ALA A 1 170 ? -14.777 -9.217 30.647 1.00 98.56 170 ALA A N 1
ATOM 1027 C CA . ALA A 1 170 ? -14.688 -8.629 31.981 1.00 98.56 170 ALA A CA 1
ATOM 1028 C C . ALA A 1 170 ? -15.908 -7.749 32.308 1.00 98.56 170 ALA A C 1
ATOM 1030 O O . ALA A 1 170 ? -16.518 -7.903 33.364 1.00 98.56 170 ALA A O 1
ATOM 1031 N N . ALA A 1 171 ? -16.337 -6.892 31.375 1.00 98.50 171 ALA A N 1
ATOM 1032 C CA . ALA A 1 171 ? -17.540 -6.077 31.541 1.00 98.50 171 ALA A CA 1
ATOM 1033 C C . ALA A 1 171 ? -18.803 -6.932 31.775 1.00 98.50 171 ALA A C 1
ATOM 1035 O O . ALA A 1 171 ? -19.649 -6.585 32.598 1.00 98.50 171 ALA A O 1
ATOM 1036 N N . SER A 1 172 ? -18.922 -8.071 31.082 1.00 98.62 172 SER A N 1
ATOM 1037 C CA . SER A 1 172 ? -20.032 -9.015 31.269 1.00 98.62 172 SER A CA 1
ATOM 1038 C C . SER A 1 172 ? -20.005 -9.694 32.642 1.00 98.62 172 SER A C 1
ATOM 1040 O O . SER A 1 172 ? -21.063 -9.914 33.241 1.00 98.62 172 SER A O 1
ATOM 1042 N N . ASP A 1 173 ? -18.817 -10.011 33.156 1.00 98.69 173 ASP A N 1
ATOM 1043 C CA . ASP A 1 173 ? -18.652 -10.571 34.499 1.00 98.69 173 ASP A CA 1
ATOM 1044 C C . ASP A 1 173 ? -19.052 -9.545 35.569 1.00 98.69 173 ASP A C 1
ATOM 1046 O O . ASP A 1 173 ? -19.809 -9.871 36.487 1.00 98.69 173 ASP A O 1
ATOM 1050 N N . TYR A 1 174 ? -18.633 -8.281 35.419 1.00 98.38 174 TYR A N 1
ATOM 1051 C CA . TYR A 1 174 ? -19.050 -7.196 36.313 1.00 98.38 174 TYR A CA 1
ATOM 1052 C C . TYR A 1 174 ? -20.566 -6.990 36.312 1.00 98.38 174 TYR A C 1
ATOM 1054 O O . TYR A 1 174 ? -21.173 -6.939 37.382 1.00 98.38 174 TYR A O 1
ATOM 1062 N N . ALA A 1 175 ? -21.198 -6.963 35.135 1.00 98.44 175 ALA A N 1
ATOM 1063 C CA . ALA A 1 175 ? -22.652 -6.872 35.026 1.00 98.44 175 ALA A CA 1
ATOM 1064 C C . ALA A 1 175 ? -23.365 -8.028 35.747 1.00 98.44 175 ALA A C 1
ATOM 1066 O O . ALA A 1 175 ? -24.325 -7.803 36.484 1.00 98.44 175 ALA A O 1
ATOM 1067 N N . SER A 1 176 ? -22.864 -9.255 35.589 1.00 98.62 176 SER A N 1
ATOM 1068 C CA . SER A 1 176 ? -23.431 -10.447 36.235 1.00 98.62 176 SER A CA 1
ATOM 1069 C C . SER A 1 176 ? -23.312 -10.389 37.762 1.00 98.62 176 SER A C 1
ATOM 1071 O O . SER A 1 176 ? -24.263 -10.714 38.483 1.00 98.62 176 SER A O 1
ATOM 1073 N N . ASN A 1 177 ? -22.167 -9.925 38.267 1.00 98.19 177 ASN A N 1
ATOM 1074 C CA . ASN A 1 177 ? -21.944 -9.725 39.697 1.00 98.19 177 ASN A CA 1
ATOM 1075 C C . ASN A 1 177 ? -22.851 -8.621 40.257 1.00 98.19 177 ASN A C 1
ATOM 1077 O O . ASN A 1 177 ? -23.478 -8.816 41.296 1.00 98.19 177 ASN A O 1
ATOM 1081 N N . ALA A 1 178 ? -22.987 -7.495 39.553 1.00 98.00 178 ALA A N 1
ATOM 1082 C CA . ALA A 1 178 ? -23.856 -6.397 39.967 1.00 98.00 178 ALA A CA 1
ATOM 1083 C C . ALA A 1 178 ? -25.335 -6.822 40.027 1.00 98.00 178 ALA A C 1
ATOM 1085 O O . ALA A 1 178 ? -26.019 -6.526 41.006 1.00 98.00 178 ALA A O 1
ATOM 1086 N N . SER A 1 179 ? -25.826 -7.585 39.041 1.00 98.44 179 SER A N 1
ATOM 1087 C CA . SER A 1 179 ? -27.186 -8.151 39.073 1.00 98.44 179 SER A CA 1
ATOM 1088 C C . SER A 1 179 ? -27.401 -9.135 40.227 1.00 98.44 179 SER A C 1
ATOM 1090 O O . SER A 1 179 ? -28.487 -9.169 40.813 1.00 98.44 179 SER A O 1
ATOM 1092 N N . SER A 1 180 ? -26.378 -9.917 40.576 1.00 98.56 180 SER A N 1
ATOM 1093 C CA . SER A 1 180 ? -26.438 -10.826 41.726 1.00 98.56 180 SER A CA 1
ATOM 1094 C C . SER A 1 180 ? -26.554 -10.038 43.035 1.00 98.56 180 SER A C 1
ATOM 1096 O O . SER A 1 180 ? -27.475 -10.283 43.812 1.00 98.56 180 SER A O 1
ATOM 1098 N N . SER A 1 181 ? -25.714 -9.015 43.223 1.00 97.88 181 SER A N 1
ATOM 1099 C CA . SER A 1 181 ? -25.772 -8.108 44.380 1.00 97.88 181 SER A CA 1
ATOM 1100 C C . SER A 1 181 ? -27.115 -7.378 44.494 1.00 97.88 181 SER A C 1
ATOM 1102 O O . SER A 1 181 ? -27.651 -7.238 45.591 1.00 97.88 181 SER A O 1
ATOM 1104 N N . ALA A 1 182 ? -27.690 -6.939 43.370 1.00 98.38 182 ALA A N 1
ATOM 1105 C CA . ALA A 1 182 ? -29.016 -6.323 43.349 1.00 98.38 182 ALA A CA 1
ATOM 1106 C C . ALA A 1 182 ? -30.109 -7.298 43.814 1.00 98.38 182 ALA A C 1
ATOM 1108 O O . ALA A 1 182 ? -30.918 -6.954 44.673 1.00 98.38 182 ALA A O 1
ATOM 1109 N N . SER A 1 183 ? -30.067 -8.545 43.333 1.00 98.50 183 SER A N 1
ATOM 1110 C CA . SER A 1 183 ? -31.017 -9.595 43.730 1.00 98.50 183 SER A CA 1
ATOM 1111 C C . SER A 1 183 ? -30.927 -9.936 45.226 1.00 98.50 183 SER A C 1
ATOM 1113 O O . SER A 1 183 ? -31.943 -10.182 45.886 1.00 98.50 183 SER A O 1
ATOM 1115 N N . GLU A 1 184 ? -29.715 -9.936 45.788 1.00 98.56 184 GLU A N 1
ATOM 1116 C CA . GLU A 1 184 ? -29.502 -10.098 47.230 1.00 98.56 184 GLU A CA 1
ATOM 1117 C C . GLU A 1 184 ? -30.064 -8.908 48.021 1.00 98.56 184 GLU A C 1
ATOM 1119 O O . GLU A 1 184 ? -30.766 -9.104 49.017 1.00 98.56 184 GLU A O 1
ATOM 1124 N N . ALA A 1 185 ? -29.823 -7.677 47.562 1.00 98.31 185 ALA A N 1
ATOM 1125 C CA . ALA A 1 185 ? -30.348 -6.470 48.195 1.00 98.31 185 ALA A CA 1
ATOM 1126 C C . ALA A 1 185 ? -31.888 -6.428 48.186 1.00 98.31 185 ALA A C 1
ATOM 1128 O O . ALA A 1 185 ? -32.493 -6.122 49.216 1.00 98.31 185 ALA A O 1
ATOM 1129 N N . ASP A 1 186 ? -32.531 -6.814 47.080 1.00 98.69 186 ASP A N 1
ATOM 1130 C CA . ASP A 1 186 ? -33.992 -6.960 46.990 1.00 98.69 186 ASP A CA 1
ATOM 1131 C C . ASP A 1 186 ? -34.536 -8.002 47.977 1.00 98.69 186 ASP A C 1
ATOM 1133 O O . ASP A 1 186 ? -35.580 -7.799 48.613 1.00 98.69 186 ASP A O 1
ATOM 1137 N N . SER A 1 187 ? -33.810 -9.108 48.159 1.00 98.50 187 SER A N 1
ATOM 1138 C CA . SER A 1 187 ? -34.168 -10.143 49.134 1.00 98.50 187 SER A CA 1
ATOM 1139 C C . SER A 1 187 ? -34.113 -9.598 50.566 1.00 98.50 187 SER A C 1
ATOM 1141 O O . SER A 1 187 ? -35.049 -9.801 51.345 1.00 98.50 187 SER A O 1
ATOM 1143 N N . TYR A 1 188 ? -33.069 -8.834 50.908 1.00 98.06 188 TYR A N 1
ATOM 1144 C CA . TYR A 1 188 ? -32.969 -8.167 52.210 1.00 98.06 188 TYR A CA 1
ATOM 1145 C C . TYR A 1 188 ? -34.051 -7.103 52.415 1.00 98.06 188 TYR A C 1
ATOM 1147 O O . TYR A 1 188 ? -34.649 -7.046 53.492 1.00 98.06 188 TYR A O 1
ATOM 1155 N N . ALA A 1 189 ? -34.352 -6.292 51.397 1.00 98.44 189 ALA A N 1
ATOM 1156 C CA . ALA A 1 189 ? -35.425 -5.301 51.453 1.00 98.44 189 ALA A CA 1
ATOM 1157 C C . ALA A 1 189 ? -36.792 -5.955 51.700 1.00 98.44 189 ALA A C 1
ATOM 1159 O O . ALA A 1 189 ? -37.555 -5.505 52.559 1.00 98.44 189 ALA A O 1
ATOM 1160 N N . SER A 1 190 ? -37.068 -7.066 51.014 1.00 98.56 190 SER A N 1
ATOM 1161 C CA . SER A 1 190 ? -38.292 -7.857 51.190 1.00 98.56 190 SER A CA 1
ATOM 1162 C C . SER A 1 190 ? -38.404 -8.437 52.604 1.00 98.56 190 SER A C 1
ATOM 1164 O O . SER A 1 190 ? -39.470 -8.379 53.230 1.00 98.56 190 SER A O 1
ATOM 1166 N N . GLN A 1 191 ? -37.295 -8.942 53.154 1.00 98.56 191 GLN A N 1
ATOM 1167 C CA . GLN A 1 191 ? -37.250 -9.452 54.523 1.00 98.56 191 GLN A CA 1
ATOM 1168 C C . GLN A 1 191 ? -37.465 -8.336 55.555 1.00 98.56 191 GLN A C 1
ATOM 1170 O O . GLN A 1 191 ? -38.238 -8.514 56.495 1.00 98.56 191 GLN A O 1
ATOM 1175 N N . ALA A 1 192 ? -36.835 -7.173 55.370 1.00 97.94 192 ALA A N 1
ATOM 1176 C CA . ALA A 1 192 ? -37.011 -6.019 56.249 1.00 97.94 192 ALA A CA 1
ATOM 1177 C C . ALA A 1 192 ? -38.455 -5.489 56.216 1.00 97.94 192 ALA A C 1
ATOM 1179 O O . ALA A 1 192 ? -39.019 -5.165 57.261 1.00 97.94 192 ALA A O 1
ATOM 1180 N N . SER A 1 193 ? -39.085 -5.467 55.037 1.00 98.50 193 SER A N 1
ATOM 1181 C CA . SER A 1 193 ? -40.494 -5.088 54.874 1.00 98.50 193 SER A CA 1
ATOM 1182 C C . SER A 1 193 ? -41.447 -6.052 55.587 1.00 98.50 193 SER A C 1
ATOM 1184 O O . SER A 1 193 ? -42.395 -5.623 56.256 1.00 98.50 193 SER A O 1
ATOM 1186 N N . SER A 1 194 ? -41.153 -7.353 55.521 1.00 98.50 194 SER A N 1
ATOM 1187 C CA . SER A 1 194 ? -41.896 -8.381 56.258 1.00 98.50 194 SER A CA 1
ATOM 1188 C C . SER A 1 194 ? -41.773 -8.165 57.770 1.00 98.50 194 SER A C 1
ATOM 1190 O O . SER A 1 194 ? -42.785 -8.033 58.456 1.00 98.50 194 SER A O 1
ATOM 1192 N N . SER A 1 195 ? -40.550 -7.978 58.280 1.00 97.94 195 SER A N 1
ATOM 1193 C CA . SER A 1 195 ? -40.303 -7.680 59.699 1.00 97.94 195 SER A CA 1
ATOM 1194 C C . SER A 1 195 ? -40.992 -6.389 60.170 1.00 97.94 195 SER A C 1
ATOM 1196 O O . SER A 1 195 ? -41.528 -6.334 61.277 1.00 97.94 195 SER A O 1
ATOM 1198 N N . ALA A 1 196 ? -41.027 -5.343 59.338 1.00 98.31 196 ALA A N 1
ATOM 1199 C CA . ALA A 1 196 ? -41.727 -4.094 59.643 1.00 98.31 196 ALA A CA 1
ATOM 1200 C C . ALA A 1 196 ? -43.255 -4.264 59.698 1.00 98.31 196 ALA A C 1
ATOM 1202 O O . ALA A 1 196 ? -43.932 -3.628 60.519 1.00 98.31 196 ALA A O 1
ATOM 1203 N N . SER A 1 197 ? -43.800 -5.128 58.841 1.00 98.38 197 SER A N 1
ATOM 1204 C CA . SER A 1 197 ? -45.220 -5.493 58.827 1.00 98.38 197 SER A CA 1
ATOM 1205 C C . SER A 1 197 ? -45.600 -6.295 60.074 1.00 98.38 197 SER A C 1
ATOM 1207 O O . SER A 1 197 ? -46.617 -6.003 60.712 1.00 98.38 197 SER A O 1
ATOM 1209 N N . ASP A 1 198 ? -44.741 -7.225 60.493 1.00 98.38 198 ASP A N 1
ATOM 1210 C CA . ASP A 1 198 ? -44.908 -7.980 61.736 1.00 98.38 198 ASP A CA 1
ATOM 1211 C C . ASP A 1 198 ? -44.856 -7.054 62.957 1.00 98.38 198 ASP A C 1
ATOM 1213 O O . ASP A 1 198 ? -45.765 -7.070 63.789 1.00 98.38 198 ASP A O 1
ATOM 1217 N N . ALA A 1 199 ? -43.852 -6.175 63.040 1.00 97.94 199 ALA A N 1
ATOM 1218 C CA . ALA A 1 199 ? -43.726 -5.207 64.130 1.00 97.94 199 ALA A CA 1
ATOM 1219 C C . ALA A 1 199 ? -44.928 -4.248 64.195 1.00 97.94 199 ALA A C 1
ATOM 1221 O O . ALA A 1 199 ? -45.442 -3.965 65.278 1.00 97.94 199 ALA A O 1
ATOM 1222 N N . THR A 1 200 ? -45.429 -3.795 63.039 1.00 98.50 200 THR A N 1
ATOM 1223 C CA . THR A 1 200 ? -46.669 -3.006 62.947 1.00 98.50 200 THR A CA 1
ATOM 1224 C C . THR A 1 200 ? -47.855 -3.774 63.525 1.00 98.50 200 THR A C 1
ATOM 1226 O O . THR A 1 200 ? -48.606 -3.226 64.329 1.00 98.50 200 THR A O 1
ATOM 1229 N N . SER A 1 201 ? -48.011 -5.043 63.147 1.00 98.38 201 SER A N 1
ATOM 1230 C CA . SER A 1 201 ? -49.106 -5.892 63.625 1.00 98.38 201 SER A CA 1
ATOM 1231 C C . SER A 1 201 ? -49.036 -6.093 65.143 1.00 98.38 201 SER A C 1
ATOM 1233 O O . SER A 1 201 ? -50.049 -5.983 65.835 1.00 98.38 201 SER A O 1
ATOM 1235 N N . GLN A 1 202 ? -47.832 -6.299 65.687 1.00 97.75 202 GLN A N 1
ATOM 1236 C CA . GLN A 1 202 ? -47.605 -6.384 67.133 1.00 97.75 202 GLN A CA 1
ATOM 1237 C C . GLN A 1 202 ? -47.947 -5.073 67.853 1.00 97.75 202 GLN A C 1
ATOM 1239 O O . GLN A 1 202 ? -48.604 -5.098 68.894 1.00 97.75 202 GLN A O 1
ATOM 1244 N N . ALA A 1 203 ? -47.573 -3.922 67.287 1.00 98.12 203 ALA A N 1
ATOM 1245 C CA . ALA A 1 203 ? -47.932 -2.616 67.834 1.00 98.12 203 ALA A CA 1
ATOM 1246 C C . ALA A 1 203 ? -49.452 -2.387 67.852 1.00 98.12 203 ALA A C 1
ATOM 1248 O O . ALA A 1 203 ? -49.990 -1.931 68.862 1.00 98.12 203 ALA A O 1
ATOM 1249 N N . SER A 1 204 ? -50.162 -2.755 66.781 1.00 98.25 204 SER A N 1
ATOM 1250 C CA . SER A 1 204 ? -51.628 -2.681 66.718 1.00 98.25 204 SER A CA 1
ATOM 1251 C C . SER A 1 204 ? -52.308 -3.579 67.757 1.00 98.25 204 SER A C 1
ATOM 1253 O O . SER A 1 204 ? -53.272 -3.157 68.405 1.00 98.25 204 SER A O 1
ATOM 1255 N N . ASN A 1 205 ? -51.782 -4.789 67.968 1.00 98.06 205 ASN A N 1
ATOM 1256 C CA . ASN A 1 205 ? -52.258 -5.687 69.020 1.00 98.06 205 ASN A CA 1
ATOM 1257 C C . ASN A 1 205 ? -52.032 -5.083 70.413 1.00 98.06 205 ASN A C 1
ATOM 1259 O O . ASN A 1 205 ? -52.966 -5.026 71.212 1.00 98.06 205 ASN A O 1
ATOM 1263 N N . ALA A 1 206 ? -50.830 -4.573 70.697 1.00 97.62 206 ALA A N 1
ATOM 1264 C CA . ALA A 1 206 ? -50.512 -3.940 71.977 1.00 97.62 206 ALA A CA 1
ATOM 1265 C C . ALA A 1 206 ? -51.388 -2.705 72.251 1.00 97.62 206 ALA A C 1
ATOM 1267 O O . ALA A 1 206 ? -51.893 -2.544 73.361 1.00 97.62 206 ALA A O 1
ATOM 1268 N N . ALA A 1 207 ? -51.644 -1.874 71.236 1.00 98.25 207 ALA A N 1
ATOM 1269 C CA . ALA A 1 207 ? -52.541 -0.723 71.342 1.00 98.25 207 ALA A CA 1
ATOM 1270 C C . ALA A 1 207 ? -53.990 -1.134 71.656 1.00 98.25 207 ALA A C 1
ATOM 1272 O O . ALA A 1 207 ? -54.667 -0.486 72.459 1.00 98.25 207 ALA A O 1
ATOM 1273 N N . SER A 1 208 ? -54.457 -2.241 71.073 1.00 98.12 208 SER A N 1
ATOM 1274 C CA . SER A 1 208 ? -55.782 -2.799 71.368 1.00 98.12 208 SER A CA 1
ATOM 1275 C C . SER A 1 208 ? -55.868 -3.300 72.816 1.00 98.12 208 SER A C 1
ATOM 1277 O O . SER A 1 208 ? -56.835 -3.001 73.512 1.00 98.12 208 SER A O 1
ATOM 1279 N N . GLN A 1 209 ? -54.828 -3.978 73.318 1.00 97.12 209 GLN A N 1
ATOM 1280 C CA . GLN A 1 209 ? -54.768 -4.403 74.724 1.00 97.12 209 GLN A CA 1
ATOM 1281 C C . GLN A 1 209 ? -54.718 -3.216 75.694 1.00 97.12 209 GLN A C 1
ATOM 1283 O O . GLN A 1 209 ? -55.428 -3.215 76.698 1.00 97.12 209 GLN A O 1
ATOM 1288 N N . ALA A 1 210 ? -53.948 -2.172 75.376 1.00 97.69 210 ALA A N 1
ATOM 1289 C CA . ALA A 1 210 ? -53.927 -0.934 76.153 1.00 97.69 210 ALA A CA 1
ATOM 1290 C C . ALA A 1 210 ? -55.303 -0.254 76.201 1.00 97.69 210 ALA A C 1
ATOM 1292 O O . ALA A 1 210 ? -55.729 0.202 77.261 1.00 97.69 210 ALA A O 1
ATOM 1293 N N . SER A 1 211 ? -56.027 -0.241 75.078 1.00 97.62 211 SER A N 1
ATOM 1294 C CA . SER A 1 211 ? -57.387 0.310 74.997 1.00 97.62 211 SER A CA 1
ATOM 1295 C C . SER A 1 211 ? -58.377 -0.481 75.863 1.00 97.62 211 SER A C 1
ATOM 1297 O O . SER A 1 211 ? -59.187 0.112 76.579 1.00 97.62 211 SER A O 1
ATOM 1299 N N . ASN A 1 212 ? -58.277 -1.816 75.863 1.00 97.25 212 ASN A N 1
ATOM 1300 C CA . ASN A 1 212 ? -59.082 -2.687 76.726 1.00 97.25 212 ASN A CA 1
ATOM 1301 C C . ASN A 1 212 ? -58.787 -2.436 78.212 1.00 97.25 212 ASN A C 1
ATOM 1303 O O . ASN A 1 212 ? -59.710 -2.245 79.002 1.00 97.25 212 ASN A O 1
ATOM 1307 N N . ALA A 1 213 ? -57.507 -2.379 78.589 1.00 96.19 213 ALA A N 1
ATOM 1308 C CA . ALA A 1 213 ? -57.096 -2.114 79.965 1.00 96.19 213 ALA A CA 1
ATOM 1309 C C . ALA A 1 213 ? -57.525 -0.711 80.433 1.00 96.19 213 ALA A C 1
ATOM 1311 O O . ALA A 1 213 ? -58.012 -0.552 81.548 1.00 96.19 213 ALA A O 1
ATOM 1312 N N . SER A 1 214 ? -57.431 0.300 79.564 1.00 97.06 214 SER A N 1
ATOM 1313 C CA . SER A 1 214 ? -57.913 1.657 79.850 1.00 97.06 214 SER A CA 1
ATOM 1314 C C . SER A 1 214 ? -59.434 1.716 80.027 1.00 97.06 214 SER A C 1
ATOM 1316 O O . SER A 1 214 ? -59.922 2.474 80.869 1.00 97.06 214 SER A O 1
ATOM 1318 N N . SER A 1 215 ? -60.180 0.908 79.270 1.00 97.12 215 SER A N 1
ATOM 1319 C CA . SER A 1 215 ? -61.633 0.781 79.428 1.00 97.12 215 SER A CA 1
ATOM 1320 C C . SER A 1 215 ? -61.980 0.170 80.788 1.00 97.12 215 SER A C 1
ATOM 1322 O O . SER A 1 215 ? -62.787 0.737 81.520 1.00 97.12 215 SER A O 1
ATOM 1324 N N . ALA A 1 216 ? -61.292 -0.908 81.182 1.00 95.19 216 ALA A N 1
ATOM 1325 C CA . ALA A 1 216 ? -61.452 -1.517 82.503 1.00 95.19 216 ALA A CA 1
ATOM 1326 C C . ALA A 1 216 ? -61.095 -0.539 83.639 1.00 95.19 216 ALA A C 1
ATOM 1328 O O . ALA A 1 216 ? -61.843 -0.403 84.601 1.00 95.19 216 ALA A O 1
ATOM 1329 N N . ALA A 1 217 ? -59.999 0.211 83.512 1.00 95.88 217 ALA A N 1
ATOM 1330 C CA . ALA A 1 217 ? -59.619 1.235 84.487 1.00 95.88 217 ALA A CA 1
ATOM 1331 C C . ALA A 1 217 ? -60.676 2.345 84.625 1.00 95.88 217 ALA A C 1
ATOM 1333 O O . ALA A 1 217 ? -60.913 2.842 85.724 1.00 95.88 217 ALA A O 1
ATOM 1334 N N . SER A 1 218 ? -61.346 2.712 83.532 1.00 96.06 218 SER A N 1
ATOM 1335 C CA . SER A 1 218 ? -62.431 3.702 83.558 1.00 96.06 218 SER A CA 1
ATOM 1336 C C . SER A 1 218 ? -63.690 3.172 84.254 1.00 96.06 218 SER A C 1
ATOM 1338 O O . SER A 1 218 ? -64.391 3.935 84.916 1.00 96.06 218 SER A O 1
ATOM 1340 N N . GLU A 1 219 ? -63.969 1.872 84.129 1.00 97.44 219 GLU A N 1
ATOM 1341 C CA . GLU A 1 219 ? -65.092 1.201 84.797 1.00 97.44 219 GLU A CA 1
ATOM 1342 C C . GLU A 1 219 ? -64.840 1.002 86.303 1.00 97.44 219 GLU A C 1
ATOM 1344 O O . GLU A 1 219 ? -65.767 1.105 87.109 1.00 97.44 219 GLU A O 1
ATOM 1349 N N . TYR A 1 220 ? -63.574 0.821 86.699 1.00 93.88 220 TYR A N 1
ATOM 1350 C CA . TYR A 1 220 ? -63.144 0.620 88.088 1.00 93.88 220 TYR A CA 1
ATOM 1351 C C . TYR A 1 220 ? -62.153 1.708 88.561 1.00 93.88 220 TYR A C 1
ATOM 1353 O O . TYR A 1 220 ? -60.979 1.430 88.813 1.00 93.88 220 TYR A O 1
ATOM 1361 N N . PRO A 1 221 ? -62.600 2.965 88.748 1.00 92.00 221 PRO A N 1
ATOM 1362 C CA . PRO A 1 221 ? -61.706 4.108 88.970 1.00 92.00 221 PRO A CA 1
ATOM 1363 C C . PRO A 1 221 ? -60.994 4.120 90.332 1.00 92.00 221 PRO A C 1
ATOM 1365 O O . PRO A 1 221 ? -59.979 4.794 90.486 1.00 92.00 221 PRO A O 1
ATOM 1368 N N . ASN A 1 222 ? -61.510 3.390 91.325 1.00 94.25 222 ASN A N 1
ATOM 1369 C CA . ASN A 1 222 ? -60.929 3.333 92.672 1.00 94.25 222 ASN A CA 1
ATOM 1370 C C . ASN A 1 222 ? -60.023 2.106 92.889 1.00 94.25 222 ASN A C 1
ATOM 1372 O O . ASN A 1 222 ? -59.453 1.965 93.971 1.00 94.25 222 ASN A O 1
ATOM 1376 N N . ASP A 1 223 ? -59.900 1.216 91.896 1.00 96.38 223 ASP A N 1
ATOM 1377 C CA . ASP A 1 223 ? -59.030 0.042 91.973 1.00 96.38 223 ASP A CA 1
ATOM 1378 C C . ASP A 1 223 ? -57.633 0.389 91.446 1.00 96.38 223 ASP A C 1
ATOM 1380 O O . ASP A 1 223 ? -57.395 0.504 90.241 1.00 96.38 223 ASP A O 1
ATOM 1384 N N . SER A 1 224 ? -56.689 0.579 92.366 1.00 93.38 224 SER A N 1
ATOM 1385 C CA . SER A 1 224 ? -55.321 0.971 92.027 1.00 93.38 224 SER A CA 1
ATOM 1386 C C . SER A 1 224 ? -54.549 -0.093 91.239 1.00 93.38 224 SER A C 1
ATOM 1388 O O . SER A 1 224 ? -53.618 0.267 90.516 1.00 93.38 224 SER A O 1
ATOM 1390 N N . GLY A 1 225 ? -54.925 -1.374 91.333 1.00 94.88 225 GLY A N 1
ATOM 1391 C CA . GLY A 1 225 ? -54.317 -2.448 90.547 1.00 94.88 225 GLY A CA 1
ATOM 1392 C C . GLY A 1 225 ? -54.666 -2.308 89.068 1.00 94.88 225 GLY A C 1
ATOM 1393 O O . GLY A 1 225 ? -53.774 -2.244 88.224 1.00 94.88 225 GLY A O 1
ATOM 1394 N N . ILE A 1 226 ? -55.955 -2.128 88.766 1.00 94.38 226 ILE A N 1
ATOM 1395 C CA . ILE A 1 226 ? -56.447 -1.961 87.389 1.00 94.38 226 ILE A CA 1
ATOM 1396 C C . ILE A 1 226 ? -55.883 -0.679 86.750 1.00 94.38 226 ILE A C 1
ATOM 1398 O O . ILE A 1 226 ? -55.490 -0.683 85.581 1.00 94.38 226 ILE A O 1
ATOM 1402 N N . GLN A 1 227 ? -55.769 0.414 87.515 1.00 96.38 227 GLN A N 1
ATOM 1403 C CA . GLN A 1 227 ? -55.128 1.655 87.048 1.00 96.38 227 GLN A CA 1
ATOM 1404 C C . GLN A 1 227 ? -53.647 1.444 86.671 1.00 96.38 227 GLN A C 1
ATOM 1406 O O . GLN A 1 227 ? -53.166 1.967 85.657 1.00 96.38 227 GLN A O 1
ATOM 1411 N N . SER A 1 228 ? -52.915 0.666 87.475 1.00 95.94 228 SER A N 1
ATOM 1412 C CA . SER A 1 228 ? -51.507 0.338 87.222 1.00 95.94 228 SER A CA 1
ATOM 1413 C C . SER A 1 228 ? -51.340 -0.554 85.988 1.00 95.94 228 SER A C 1
ATOM 1415 O O . SER A 1 228 ? -50.460 -0.306 85.157 1.00 95.94 228 SER A O 1
ATOM 1417 N N . ASP A 1 229 ? -52.205 -1.554 85.822 1.00 95.25 229 ASP A N 1
ATOM 1418 C CA . ASP A 1 229 ? -52.188 -2.447 84.661 1.00 95.25 229 ASP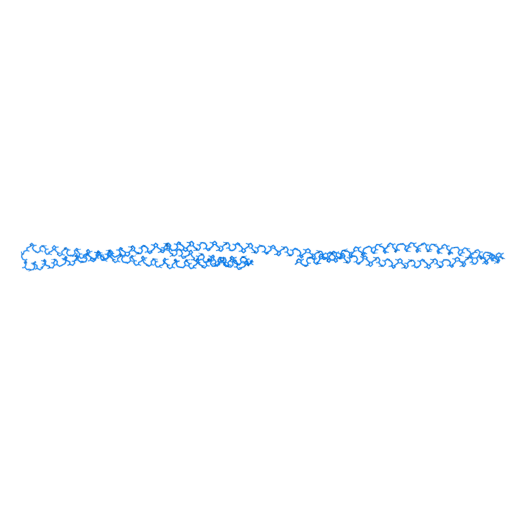 A CA 1
ATOM 1419 C C . ASP A 1 229 ? -52.493 -1.689 83.363 1.00 95.25 229 ASP A C 1
ATOM 1421 O O . ASP A 1 229 ? -51.799 -1.872 82.361 1.00 95.25 229 ASP A O 1
ATOM 1425 N N . ALA A 1 230 ? -53.453 -0.758 83.384 1.00 96.31 230 ALA A N 1
ATOM 1426 C CA . ALA A 1 230 ? -53.733 0.119 82.246 1.00 96.31 230 ALA A CA 1
ATOM 1427 C C . ALA A 1 230 ? -52.531 1.002 81.873 1.00 96.31 230 ALA A C 1
ATOM 1429 O O . ALA A 1 230 ? -52.186 1.126 80.694 1.00 96.31 230 ALA A O 1
ATOM 1430 N N . SER A 1 231 ? -51.844 1.566 82.870 1.00 96.31 231 SER A N 1
ATOM 1431 C CA . SER A 1 231 ? -50.627 2.363 82.658 1.00 96.31 231 SER A CA 1
ATOM 1432 C C . SER A 1 231 ? -49.485 1.521 82.072 1.00 96.31 231 SER A C 1
ATOM 1434 O O . SER A 1 231 ? -48.769 1.964 81.166 1.00 96.31 231 SER A O 1
ATOM 1436 N N . THR A 1 232 ? -49.347 0.279 82.540 1.00 97.69 232 THR A N 1
ATOM 1437 C CA . THR A 1 232 ? -48.364 -0.688 82.034 1.00 97.69 232 THR A CA 1
ATOM 1438 C C . THR A 1 232 ? -48.666 -1.073 80.587 1.00 97.69 232 THR A C 1
ATOM 1440 O O . THR A 1 232 ? -47.772 -1.027 79.740 1.00 97.69 232 THR A O 1
ATOM 1443 N N . ALA A 1 233 ? -49.926 -1.374 80.265 1.00 96.69 233 ALA A N 1
ATOM 1444 C CA . ALA A 1 233 ? -50.350 -1.716 78.911 1.00 96.69 233 ALA A CA 1
ATOM 1445 C C . ALA A 1 233 ? -50.143 -0.549 77.929 1.00 96.69 233 ALA A C 1
ATOM 1447 O O . ALA A 1 233 ? -49.643 -0.757 76.824 1.00 96.69 233 ALA A O 1
ATOM 1448 N N . SER A 1 234 ? -50.445 0.688 78.340 1.00 97.75 234 SER A N 1
ATOM 1449 C CA . SER A 1 234 ? -50.195 1.894 77.534 1.00 97.75 234 SER A CA 1
ATOM 1450 C C . SER A 1 234 ? -48.700 2.125 77.269 1.00 97.75 234 SER A C 1
ATOM 1452 O O . SER A 1 234 ? -48.287 2.432 76.143 1.00 97.75 234 SER A O 1
ATOM 1454 N N . SER A 1 235 ? -47.859 1.890 78.281 1.00 97.69 235 SER A N 1
ATOM 1455 C CA . SER A 1 235 ? -46.400 1.946 78.134 1.00 97.69 235 SER A CA 1
ATOM 1456 C C . SER A 1 235 ? -45.897 0.876 77.158 1.00 97.69 235 SER A C 1
ATOM 1458 O O . SER A 1 235 ? -45.120 1.183 76.254 1.00 97.69 235 SER A O 1
ATOM 1460 N N . ALA A 1 236 ? -46.394 -0.360 77.272 1.00 96.62 236 ALA A N 1
ATOM 1461 C CA . ALA A 1 236 ? -46.059 -1.449 76.357 1.00 96.62 236 ALA A CA 1
ATOM 1462 C C . ALA A 1 236 ? -46.495 -1.155 74.909 1.00 96.62 236 ALA A C 1
ATOM 1464 O O . ALA A 1 236 ? -45.724 -1.387 73.977 1.00 96.62 236 ALA A O 1
ATOM 1465 N N . ALA A 1 237 ? -47.686 -0.581 74.707 1.00 97.81 237 ALA A N 1
ATOM 1466 C CA . ALA A 1 237 ? -48.154 -0.146 73.391 1.00 97.81 237 ALA A CA 1
ATOM 1467 C C . ALA A 1 237 ? -47.261 0.949 72.786 1.00 97.81 237 ALA A C 1
ATOM 1469 O O . ALA A 1 237 ? -46.933 0.897 71.599 1.00 97.81 237 ALA A O 1
ATOM 1470 N N . SER A 1 238 ? -46.809 1.905 73.601 1.00 97.94 238 SER A N 1
ATOM 1471 C CA . SER A 1 238 ? -45.895 2.970 73.165 1.00 97.94 238 SER A CA 1
ATOM 1472 C C . SER A 1 238 ? -44.524 2.419 72.750 1.00 97.94 238 SER A C 1
ATOM 1474 O O . SER A 1 238 ? -43.976 2.826 71.720 1.00 97.94 238 SER A O 1
ATOM 1476 N N . VAL A 1 239 ? -43.990 1.445 73.499 1.00 98.06 239 VAL A N 1
ATOM 1477 C CA . VAL A 1 239 ? -42.747 0.736 73.148 1.00 98.06 239 VAL A CA 1
ATOM 1478 C C . VAL A 1 239 ? -42.914 -0.033 71.836 1.00 98.06 239 VAL A C 1
ATOM 1480 O O . VAL A 1 239 ? -42.081 0.107 70.942 1.00 98.06 239 VAL A O 1
ATOM 1483 N N . ALA A 1 240 ? -44.006 -0.785 71.674 1.00 97.69 240 ALA A N 1
ATOM 1484 C CA . ALA A 1 240 ? -44.271 -1.541 70.451 1.00 97.69 240 ALA A CA 1
ATOM 1485 C C . ALA A 1 240 ? -44.436 -0.624 69.223 1.00 97.69 240 ALA A C 1
ATOM 1487 O O . ALA A 1 240 ? -43.893 -0.912 68.160 1.00 97.69 240 ALA A O 1
ATOM 1488 N N . SER A 1 241 ? -45.118 0.517 69.373 1.00 98.31 241 SER A N 1
ATOM 1489 C CA . SER A 1 241 ? -45.246 1.537 68.320 1.00 98.31 241 SER A CA 1
ATOM 1490 C C . SER A 1 241 ? -43.894 2.138 67.913 1.00 98.31 241 SER A C 1
ATOM 1492 O O . SER A 1 241 ? -43.612 2.323 66.724 1.00 98.31 241 SER A O 1
ATOM 1494 N N . SER A 1 242 ? -43.019 2.386 68.891 1.00 98.31 242 SER A N 1
ATOM 1495 C CA . SER A 1 242 ? -41.655 2.865 68.636 1.00 98.31 242 SER A CA 1
ATOM 1496 C C . SER A 1 242 ? -40.836 1.816 67.878 1.00 98.31 242 SER A C 1
ATOM 1498 O O . SER A 1 242 ? -40.209 2.143 66.871 1.00 98.31 242 SER A O 1
ATOM 1500 N N . ALA A 1 243 ? -40.916 0.545 68.288 1.00 97.12 243 ALA A N 1
ATOM 1501 C CA . ALA A 1 243 ? -40.259 -0.566 67.599 1.00 97.12 243 ALA A CA 1
ATOM 1502 C C . ALA A 1 243 ? -40.777 -0.750 66.160 1.00 97.12 243 ALA A C 1
ATOM 1504 O O . ALA A 1 243 ? -39.988 -0.927 65.235 1.00 97.12 243 ALA A O 1
ATOM 1505 N N . ALA A 1 244 ? -42.090 -0.635 65.937 1.00 98.19 244 ALA A N 1
ATOM 1506 C CA . ALA A 1 244 ? -42.673 -0.674 64.596 1.00 98.19 244 ALA A CA 1
ATOM 1507 C C . ALA A 1 244 ? -42.181 0.483 63.712 1.00 98.19 244 ALA A C 1
ATOM 1509 O O . ALA A 1 244 ? -41.885 0.286 62.533 1.00 98.19 244 ALA A O 1
ATOM 1510 N N . SER A 1 245 ? -42.059 1.688 64.275 1.00 98.19 245 SER A N 1
ATOM 1511 C CA . SER A 1 245 ? -41.534 2.859 63.561 1.00 98.19 245 SER A CA 1
ATOM 1512 C C . SER A 1 245 ? -40.060 2.684 63.184 1.00 98.19 245 SER A C 1
ATOM 1514 O O . SER A 1 245 ? -39.659 3.033 62.070 1.00 98.19 245 SER A O 1
ATOM 1516 N N . GLN A 1 246 ? -39.264 2.087 64.075 1.00 98.12 246 GLN A N 1
ATOM 1517 C CA . GLN A 1 246 ? -37.877 1.733 63.793 1.00 98.12 246 GLN A CA 1
ATOM 1518 C C . GLN A 1 246 ? -37.783 0.697 62.663 1.00 98.12 246 GLN A C 1
ATOM 1520 O O . GLN A 1 246 ? -37.097 0.948 61.674 1.00 98.12 246 GLN A O 1
ATOM 1525 N N . ALA A 1 247 ? -38.543 -0.399 62.740 1.00 97.88 247 ALA A N 1
ATOM 1526 C CA . ALA A 1 247 ? -38.534 -1.442 61.714 1.00 97.88 247 ALA A CA 1
ATOM 1527 C C . ALA A 1 247 ? -38.960 -0.911 60.329 1.00 97.88 247 ALA A C 1
ATOM 1529 O O . ALA A 1 247 ? -38.381 -1.277 59.309 1.00 97.88 247 ALA A O 1
ATOM 1530 N N . ARG A 1 248 ? -39.933 0.011 60.265 1.00 98.38 248 ARG A N 1
ATOM 1531 C CA . ARG A 1 248 ? -40.311 0.699 59.012 1.00 98.38 248 ARG A CA 1
ATOM 1532 C C . ARG A 1 248 ? -39.191 1.575 58.453 1.00 98.38 248 ARG A C 1
ATOM 1534 O O . ARG A 1 248 ? -39.019 1.643 57.235 1.00 98.38 248 ARG A O 1
ATOM 1541 N N . SER A 1 249 ? -38.442 2.245 59.326 1.00 98.38 249 SER A N 1
ATOM 1542 C CA . SER A 1 249 ? -37.290 3.059 58.925 1.00 98.38 249 SER A CA 1
ATOM 1543 C C . SER A 1 249 ? -36.186 2.172 58.342 1.00 98.38 249 SER A C 1
ATOM 1545 O O . SER A 1 249 ? -35.679 2.457 57.261 1.00 98.38 249 SER A O 1
ATOM 1547 N N . GLU A 1 250 ? -35.891 1.046 58.994 1.00 97.38 250 GLU A N 1
ATOM 1548 C CA . GLU A 1 250 ? -34.939 0.035 58.513 1.00 97.38 250 GLU A CA 1
ATOM 1549 C C . GLU A 1 250 ? -35.385 -0.585 57.179 1.00 97.38 250 GLU A C 1
ATOM 1551 O O . GLU A 1 250 ? -34.585 -0.684 56.250 1.00 97.38 250 GLU A O 1
ATOM 1556 N N . SER A 1 251 ? -36.673 -0.914 57.029 1.00 98.25 251 SER A N 1
ATOM 1557 C CA . SER A 1 251 ? -37.239 -1.376 55.754 1.00 98.25 251 SER A CA 1
ATOM 1558 C C . SER A 1 251 ? -37.092 -0.344 54.635 1.00 98.25 251 SER A C 1
ATOM 1560 O O . SER A 1 251 ? -36.809 -0.724 53.500 1.00 98.25 251 SER A O 1
ATOM 1562 N N . SER A 1 252 ? -37.261 0.945 54.939 1.00 98.25 252 SER A N 1
ATOM 1563 C CA . SER A 1 252 ? -37.093 2.016 53.950 1.00 98.25 252 SER A CA 1
ATOM 1564 C C . SER A 1 252 ? -35.631 2.145 53.515 1.00 98.25 252 SER A C 1
ATOM 1566 O O . SER A 1 252 ? -35.360 2.253 52.325 1.00 98.25 252 SER A O 1
ATOM 1568 N N . ILE A 1 253 ? -34.685 2.060 54.460 1.00 98.31 253 ILE A N 1
ATOM 1569 C CA . ILE A 1 253 ? -33.242 2.056 54.167 1.00 98.31 253 ILE A CA 1
ATOM 1570 C C . ILE A 1 253 ? -32.876 0.860 53.281 1.00 98.31 253 ILE A C 1
ATOM 1572 O O . ILE A 1 253 ? -32.186 1.035 52.278 1.00 98.31 253 ILE A O 1
ATOM 1576 N N . ALA A 1 254 ? -33.370 -0.338 53.609 1.00 98.00 254 ALA A N 1
ATOM 1577 C CA . ALA A 1 254 ? -33.116 -1.539 52.817 1.00 98.00 254 ALA A CA 1
ATOM 1578 C C . ALA A 1 254 ? -33.690 -1.425 51.391 1.00 98.00 254 ALA A C 1
ATOM 1580 O O . ALA A 1 254 ? -33.018 -1.791 50.431 1.00 98.00 254 ALA A O 1
ATOM 1581 N N . SER A 1 255 ? -34.891 -0.855 51.233 1.00 98.62 255 SER A N 1
ATOM 1582 C CA . SER A 1 255 ? -35.498 -0.618 49.915 1.00 98.62 255 SER A CA 1
ATOM 1583 C C . SER A 1 255 ? -34.717 0.395 49.071 1.00 98.62 255 SER A C 1
ATOM 1585 O O . SER A 1 255 ? -34.602 0.213 47.857 1.00 98.62 255 SER A O 1
ATOM 1587 N N . SER A 1 256 ? -34.180 1.452 49.688 1.00 98.44 256 SER A N 1
ATOM 1588 C CA . SER A 1 256 ? -33.307 2.405 48.992 1.00 98.44 256 SER A CA 1
ATOM 1589 C C . SER A 1 256 ? -32.011 1.733 48.543 1.00 98.44 256 SER A C 1
ATOM 1591 O O . SER A 1 256 ? -31.645 1.852 47.380 1.00 98.44 256 SER A O 1
ATOM 1593 N N . ALA A 1 257 ? -31.375 0.944 49.416 1.00 97.19 257 ALA A N 1
ATOM 1594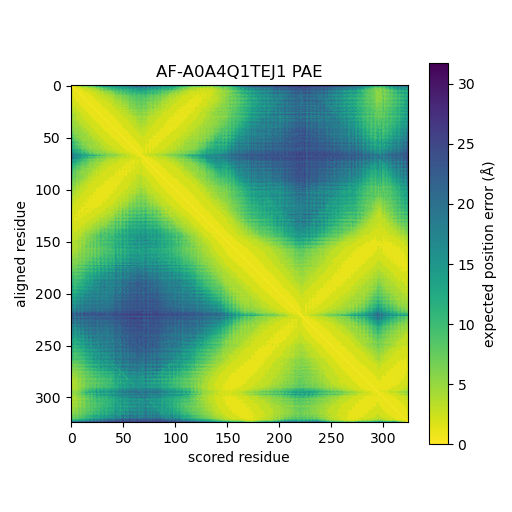 C CA . ALA A 1 257 ? -30.164 0.200 49.073 1.00 97.19 257 ALA A CA 1
ATOM 1595 C C . ALA A 1 257 ? -30.391 -0.803 47.923 1.00 97.19 257 ALA A C 1
ATOM 1597 O O . ALA A 1 257 ? -29.551 -0.918 47.034 1.00 97.19 257 ALA A O 1
ATOM 1598 N N . ALA A 1 258 ? -31.540 -1.488 47.897 1.00 98.38 258 ALA A N 1
ATOM 1599 C CA . ALA A 1 258 ? -31.923 -2.360 46.785 1.00 98.38 258 ALA A CA 1
ATOM 1600 C C . ALA A 1 258 ? -32.140 -1.587 45.473 1.00 98.38 258 ALA A C 1
ATOM 1602 O O . ALA A 1 258 ? -31.730 -2.040 44.404 1.00 98.38 258 ALA A O 1
ATOM 1603 N N . SER A 1 259 ? -32.737 -0.394 45.545 1.00 98.44 259 SER A N 1
ATOM 1604 C CA . SER A 1 259 ? -32.924 0.474 44.374 1.00 98.44 259 SER A CA 1
ATOM 1605 C C . SER A 1 259 ? -31.585 0.964 43.813 1.00 98.44 259 SER A C 1
ATOM 1607 O O . SER A 1 259 ? -31.376 0.913 42.600 1.00 98.44 259 SER A O 1
ATOM 1609 N N . ASP A 1 260 ? -30.659 1.369 44.686 1.00 98.12 260 ASP A N 1
ATOM 1610 C CA . ASP A 1 260 ? -29.306 1.779 44.301 1.00 98.12 260 ASP A CA 1
ATOM 1611 C C . ASP A 1 260 ? -28.540 0.614 43.657 1.00 98.12 260 ASP A C 1
ATOM 1613 O O . ASP A 1 260 ? -27.941 0.778 42.594 1.00 98.12 260 ASP A O 1
ATOM 1617 N N . ALA A 1 261 ? -28.615 -0.589 44.237 1.00 97.88 261 ALA A N 1
ATOM 1618 C CA . ALA A 1 261 ? -27.983 -1.780 43.674 1.00 97.88 261 ALA A CA 1
ATOM 1619 C C . ALA A 1 261 ? -28.538 -2.137 42.280 1.00 97.88 261 ALA A C 1
ATOM 1621 O O . ALA A 1 261 ? -27.768 -2.426 41.363 1.00 97.88 261 ALA A O 1
ATOM 1622 N N . ASN A 1 262 ? -29.858 -2.048 42.080 1.00 98.19 262 ASN A N 1
ATOM 1623 C CA . ASN A 1 262 ? -30.494 -2.249 40.771 1.00 98.19 262 ASN A CA 1
ATOM 1624 C C . ASN A 1 262 ? -30.072 -1.196 39.733 1.00 98.19 262 ASN A C 1
ATOM 1626 O O . ASN A 1 262 ? -29.887 -1.511 38.551 1.00 98.19 262 ASN A O 1
ATOM 1630 N N . HIS A 1 263 ? -29.895 0.055 40.162 1.00 97.94 263 HIS A N 1
ATOM 1631 C CA . HIS A 1 263 ? -29.382 1.112 39.296 1.00 97.94 263 HIS A CA 1
ATOM 1632 C C . HIS A 1 263 ? -27.949 0.806 38.837 1.00 97.94 263 HIS A C 1
ATOM 1634 O O . HIS A 1 263 ? -27.666 0.883 37.640 1.00 97.94 263 HIS A O 1
ATOM 1640 N N . GLN A 1 264 ? -27.071 0.372 39.749 1.00 96.94 264 GLN A N 1
ATOM 1641 C CA . GLN A 1 264 ? -25.702 -0.017 39.388 1.00 96.94 264 GLN A CA 1
ATOM 1642 C C . GLN A 1 264 ? -25.660 -1.248 38.478 1.00 96.94 264 GLN A C 1
ATOM 1644 O O . GLN A 1 264 ? -24.949 -1.249 37.475 1.00 96.94 264 GLN A O 1
ATOM 1649 N N . ALA A 1 265 ? -26.497 -2.258 38.733 1.00 98.12 265 ALA A N 1
ATOM 1650 C CA . ALA A 1 265 ? -26.630 -3.405 37.833 1.00 98.12 265 ALA A CA 1
ATOM 1651 C C . ALA A 1 265 ? -27.040 -2.990 36.406 1.00 98.12 265 ALA A C 1
ATOM 1653 O O . ALA A 1 265 ? -26.542 -3.541 35.422 1.00 98.12 265 ALA A O 1
ATOM 1654 N N . SER A 1 266 ? -27.905 -1.980 36.280 1.00 98.31 266 SER A N 1
ATOM 1655 C CA . SER A 1 266 ? -28.338 -1.446 34.983 1.00 98.31 266 SER A CA 1
ATOM 1656 C C . SER A 1 266 ? -27.220 -0.692 34.249 1.00 98.31 266 SER A C 1
ATOM 1658 O O . SER A 1 266 ? -27.085 -0.831 33.027 1.00 98.31 266 SER A O 1
ATOM 1660 N N . ILE A 1 267 ? -26.396 0.073 34.978 1.00 97.56 267 ILE A N 1
ATOM 1661 C CA . ILE A 1 267 ? -25.198 0.730 34.431 1.00 97.56 267 ILE A CA 1
ATOM 1662 C C . ILE A 1 267 ? -24.216 -0.326 33.925 1.00 97.56 267 ILE A C 1
ATOM 1664 O O . ILE A 1 267 ? -23.843 -0.291 32.750 1.00 97.56 267 ILE A O 1
ATOM 1668 N N . ALA A 1 268 ? -23.878 -1.307 34.763 1.00 97.62 268 ALA A N 1
ATOM 1669 C CA . ALA A 1 268 ? -22.932 -2.358 34.412 1.00 97.62 268 ALA A CA 1
ATOM 1670 C C . ALA A 1 268 ? -23.398 -3.175 33.193 1.00 97.62 268 ALA A C 1
ATOM 1672 O O . ALA A 1 268 ? -22.612 -3.445 32.286 1.00 97.62 268 ALA A O 1
ATOM 1673 N N . SER A 1 269 ? -24.693 -3.498 33.093 1.00 98.62 269 SER A N 1
ATOM 1674 C CA . SER A 1 269 ? -25.259 -4.203 31.930 1.00 98.62 269 SER A CA 1
ATOM 1675 C C . SER A 1 269 ? -25.198 -3.380 30.633 1.00 98.62 269 SER A C 1
ATOM 1677 O O . SER A 1 269 ? -24.857 -3.895 29.559 1.00 98.62 269 SER A O 1
ATOM 1679 N N . SER A 1 270 ? -25.470 -2.075 30.724 1.00 98.56 270 SER A N 1
ATOM 1680 C CA . SER A 1 270 ? -25.347 -1.156 29.585 1.00 98.56 270 SER A CA 1
ATOM 1681 C C . SER A 1 270 ? -23.891 -1.043 29.128 1.00 98.56 270 SER A C 1
ATOM 1683 O O . SER A 1 270 ? -23.600 -1.100 27.931 1.00 98.56 270 SER A O 1
ATOM 1685 N N . ALA A 1 271 ? -22.967 -0.948 30.082 1.00 98.06 271 ALA A N 1
ATOM 1686 C CA . ALA A 1 271 ? -21.534 -0.911 29.843 1.00 98.06 271 ALA A CA 1
ATOM 1687 C C . ALA A 1 271 ? -21.017 -2.211 29.197 1.00 98.06 271 ALA A C 1
ATOM 1689 O O . ALA A 1 271 ? -20.331 -2.153 28.175 1.00 98.06 271 ALA A O 1
ATOM 1690 N N . ALA A 1 272 ? -21.451 -3.380 29.674 1.00 98.50 272 ALA A N 1
ATOM 1691 C CA . ALA A 1 272 ? -21.149 -4.669 29.048 1.00 98.50 272 ALA A CA 1
ATOM 1692 C C . ALA A 1 272 ? -21.622 -4.747 27.585 1.00 98.50 272 ALA A C 1
ATOM 1694 O O . ALA A 1 272 ? -20.888 -5.203 26.705 1.00 98.50 272 ALA A O 1
ATOM 1695 N N . SER A 1 273 ? -22.819 -4.231 27.295 1.00 98.69 273 SER A N 1
ATOM 1696 C CA . SER A 1 273 ? -23.365 -4.184 25.930 1.00 98.69 273 SER A CA 1
ATOM 1697 C C . SER A 1 273 ? -22.545 -3.275 25.003 1.00 98.69 273 SER A C 1
ATOM 1699 O O . SER A 1 273 ? -22.293 -3.616 23.840 1.00 98.69 273 SER A O 1
ATOM 1701 N N . MET A 1 274 ? -22.082 -2.129 25.516 1.00 98.56 274 MET A N 1
ATOM 1702 C CA . MET A 1 274 ? -21.180 -1.228 24.791 1.00 98.56 274 MET A CA 1
ATOM 1703 C C . MET A 1 274 ? -19.820 -1.883 24.528 1.00 98.56 274 MET A C 1
ATOM 1705 O O . MET A 1 274 ? -19.337 -1.838 23.394 1.00 98.56 274 MET A O 1
ATOM 1709 N N . ALA A 1 275 ? -19.236 -2.547 25.531 1.00 98.38 275 ALA A N 1
ATOM 1710 C CA . ALA A 1 275 ? -17.970 -3.261 25.392 1.00 98.38 275 ALA A CA 1
ATOM 1711 C C . ALA A 1 275 ? -18.055 -4.377 24.335 1.00 98.38 275 ALA A C 1
ATOM 1713 O O . ALA A 1 275 ? -17.174 -4.495 23.484 1.00 98.38 275 ALA A O 1
ATOM 1714 N N . SER A 1 276 ? -19.155 -5.137 24.316 1.00 98.75 276 SER A N 1
ATOM 1715 C CA . SER A 1 276 ? -19.398 -6.199 23.328 1.00 98.75 276 SER A CA 1
ATOM 1716 C C . SER A 1 276 ? -19.558 -5.668 21.899 1.00 98.75 276 SER A C 1
ATOM 1718 O O . SER A 1 276 ? -18.990 -6.209 20.941 1.00 98.75 276 SER A O 1
ATOM 1720 N N . SER A 1 277 ? -20.271 -4.549 21.746 1.00 98.81 277 SER A N 1
ATOM 1721 C CA . SER A 1 277 ? -20.407 -3.866 20.456 1.00 98.81 277 SER A CA 1
ATOM 1722 C C . SER A 1 277 ? -19.048 -3.376 19.945 1.00 98.81 277 SER A C 1
ATOM 1724 O O . SER A 1 277 ? -18.698 -3.593 18.783 1.00 98.81 277 SER A O 1
ATOM 1726 N N . ALA A 1 278 ? -18.242 -2.780 20.827 1.00 98.44 278 ALA A N 1
ATOM 1727 C CA . ALA A 1 278 ? -16.894 -2.326 20.508 1.00 98.44 278 ALA A CA 1
ATOM 1728 C C . ALA A 1 278 ? -15.957 -3.493 20.139 1.00 98.44 278 ALA A C 1
ATOM 1730 O O . ALA A 1 278 ? -15.230 -3.402 19.148 1.00 98.44 278 ALA A O 1
ATOM 1731 N N . ALA A 1 279 ? -16.029 -4.625 20.845 1.00 98.62 279 ALA A N 1
ATOM 1732 C CA . ALA A 1 279 ? -15.280 -5.835 20.501 1.00 98.62 279 ALA A CA 1
ATOM 1733 C C . ALA A 1 279 ? -15.639 -6.380 19.108 1.00 98.62 279 ALA A C 1
ATOM 1735 O O . ALA A 1 279 ? -14.755 -6.740 18.327 1.00 98.62 279 ALA A O 1
ATOM 1736 N N . SER A 1 280 ? -16.926 -6.362 18.752 1.00 98.81 280 SER A N 1
ATOM 1737 C CA . SER A 1 280 ? -17.400 -6.779 17.425 1.00 98.81 280 SER A CA 1
ATOM 1738 C C . SER A 1 280 ? -16.868 -5.875 16.306 1.00 98.81 280 SER A C 1
ATOM 1740 O O . SER A 1 280 ? -16.448 -6.362 15.249 1.00 98.81 280 SER A O 1
ATOM 1742 N N . ILE A 1 281 ? -16.823 -4.559 16.546 1.00 98.75 281 ILE A N 1
ATOM 1743 C CA . ILE A 1 281 ? -16.220 -3.587 15.621 1.00 98.75 281 ILE A CA 1
ATOM 1744 C C . ILE A 1 281 ? -14.717 -3.848 15.481 1.00 98.75 281 ILE A C 1
ATOM 1746 O O . ILE A 1 281 ? -14.217 -3.908 14.357 1.00 98.75 281 ILE A O 1
ATOM 1750 N N . ALA A 1 282 ? -14.003 -4.059 16.591 1.00 98.62 282 ALA A N 1
ATOM 1751 C CA . ALA A 1 282 ? -12.569 -4.335 16.573 1.00 98.62 282 ALA A CA 1
ATOM 1752 C C . ALA A 1 282 ? -12.238 -5.606 15.770 1.00 98.62 282 ALA A C 1
ATOM 1754 O O . ALA A 1 282 ? -11.329 -5.594 14.941 1.00 98.62 282 ALA A O 1
ATOM 1755 N N . SER A 1 283 ? -13.019 -6.676 15.946 1.00 98.81 283 SER A N 1
ATOM 1756 C CA . SER A 1 283 ? -12.870 -7.936 15.200 1.00 98.81 283 SER A CA 1
ATOM 1757 C C . SER A 1 283 ? -13.148 -7.778 13.698 1.00 98.81 283 SER A C 1
ATOM 1759 O O . SER A 1 283 ? -12.394 -8.267 12.848 1.00 98.81 283 SER A O 1
ATOM 1761 N N . SER A 1 284 ? -14.186 -7.013 13.351 1.00 98.75 284 SER A N 1
ATOM 1762 C CA . SER A 1 284 ? -14.505 -6.695 11.953 1.00 98.75 284 SER A CA 1
ATOM 1763 C C . SER A 1 284 ? -13.383 -5.885 11.295 1.00 98.75 284 SER A C 1
ATOM 1765 O O . SER A 1 284 ? -12.960 -6.191 10.179 1.00 98.75 284 SER A O 1
ATOM 1767 N N . ALA A 1 285 ? -12.843 -4.893 12.008 1.00 98.56 285 ALA A N 1
ATOM 1768 C CA . ALA A 1 285 ? -11.713 -4.094 11.549 1.00 98.56 285 ALA A CA 1
ATOM 1769 C C . ALA A 1 285 ? -10.432 -4.936 11.401 1.00 98.56 285 ALA A C 1
ATOM 1771 O O . ALA A 1 285 ? -9.730 -4.799 10.403 1.00 98.56 285 ALA A O 1
ATOM 1772 N N . ALA A 1 286 ? -10.154 -5.869 12.316 1.00 98.75 286 ALA A N 1
ATOM 1773 C CA . ALA A 1 286 ? -9.022 -6.791 12.193 1.00 98.75 286 ALA A CA 1
ATOM 1774 C C . ALA A 1 286 ? -9.125 -7.710 10.962 1.00 98.75 286 ALA A C 1
ATOM 1776 O O . ALA A 1 286 ? -8.136 -7.939 10.257 1.00 98.75 286 ALA A O 1
ATOM 1777 N N . SER A 1 287 ? -10.335 -8.181 10.654 1.00 98.69 287 SER A N 1
ATOM 1778 C CA . SER A 1 287 ? -10.608 -8.982 9.454 1.00 98.69 287 SER A CA 1
ATOM 1779 C C . SER A 1 287 ? -10.399 -8.170 8.167 1.00 98.69 287 SER A C 1
ATOM 1781 O O . SER A 1 287 ? -9.798 -8.656 7.203 1.00 98.69 287 SER A O 1
ATOM 1783 N N . ALA A 1 288 ? -10.833 -6.905 8.163 1.00 98.56 288 ALA A N 1
ATOM 1784 C CA . ALA A 1 288 ? -10.607 -5.982 7.053 1.00 98.56 288 ALA A CA 1
ATOM 1785 C C . ALA A 1 288 ? -9.116 -5.641 6.878 1.00 98.56 288 ALA A C 1
ATOM 1787 O O . ALA A 1 288 ? -8.614 -5.665 5.755 1.00 98.56 288 ALA A O 1
ATOM 1788 N N . ALA A 1 289 ? -8.382 -5.418 7.975 1.00 98.56 289 ALA A N 1
ATOM 1789 C CA . ALA A 1 289 ? -6.936 -5.192 7.951 1.00 98.56 289 ALA A CA 1
ATOM 1790 C C . ALA A 1 289 ? -6.183 -6.391 7.355 1.00 98.56 289 ALA A C 1
ATOM 1792 O O . ALA A 1 289 ? -5.309 -6.216 6.509 1.00 98.56 289 ALA A O 1
ATOM 1793 N N . SER A 1 290 ? -6.566 -7.612 7.740 1.00 98.50 290 SER A N 1
ATOM 1794 C CA . SER A 1 290 ? -5.986 -8.845 7.193 1.00 98.50 290 SER A CA 1
ATOM 1795 C C . SER A 1 290 ? -6.252 -8.993 5.695 1.00 98.50 290 SER A C 1
ATOM 1797 O O . SER A 1 290 ? -5.346 -9.339 4.939 1.00 98.50 290 SER A O 1
ATOM 1799 N N . SER A 1 291 ? -7.470 -8.676 5.248 1.00 98.38 291 SER A N 1
ATOM 1800 C CA . SER A 1 291 ? -7.833 -8.714 3.826 1.00 98.38 291 SER A CA 1
ATOM 1801 C C . SER A 1 291 ? -7.039 -7.682 3.013 1.00 98.38 291 SER A C 1
ATOM 1803 O O . SER A 1 291 ? -6.496 -8.007 1.959 1.00 98.38 291 SER A O 1
ATOM 1805 N N . ALA A 1 292 ? -6.896 -6.460 3.538 1.00 98.00 292 ALA A N 1
ATOM 1806 C CA . ALA A 1 292 ? -6.086 -5.410 2.924 1.00 98.00 292 ALA A CA 1
ATOM 1807 C C . ALA A 1 292 ? -4.605 -5.816 2.819 1.00 98.00 292 ALA A C 1
ATOM 1809 O O . ALA A 1 292 ? -3.991 -5.672 1.759 1.00 98.00 292 ALA A O 1
ATOM 1810 N N . ALA A 1 293 ? -4.053 -6.418 3.877 1.00 97.69 293 ALA A N 1
ATOM 1811 C CA . ALA A 1 293 ? -2.684 -6.922 3.882 1.00 97.69 293 ALA A CA 1
ATOM 1812 C C . ALA A 1 293 ? -2.453 -8.032 2.848 1.00 97.69 293 ALA A C 1
ATOM 1814 O O . ALA A 1 293 ? -1.435 -8.020 2.158 1.00 97.69 293 ALA A O 1
ATOM 1815 N N . GLN A 1 294 ? -3.412 -8.947 2.674 1.00 95.62 294 GLN A N 1
ATOM 1816 C CA . GLN A 1 294 ? -3.349 -9.983 1.635 1.00 95.62 294 GLN A CA 1
ATOM 1817 C C . GLN A 1 294 ? -3.341 -9.396 0.218 1.00 95.62 294 GLN A C 1
ATOM 1819 O O . GLN A 1 294 ? -2.666 -9.933 -0.659 1.00 95.62 294 GLN A O 1
ATOM 1824 N N . SER A 1 295 ? -4.042 -8.280 -0.004 1.00 95.12 295 SER A N 1
ATOM 1825 C CA . SER A 1 295 ? -3.985 -7.539 -1.271 1.00 95.12 295 SER A CA 1
ATOM 1826 C C . SER A 1 295 ? -2.752 -6.637 -1.430 1.00 95.12 295 SER A C 1
ATOM 1828 O O . SER A 1 295 ? -2.550 -6.086 -2.508 1.00 95.12 295 SER A O 1
ATOM 1830 N N . GLY A 1 296 ? -1.915 -6.491 -0.395 1.00 93.44 296 GLY A N 1
ATOM 1831 C CA . GLY A 1 296 ? -0.751 -5.598 -0.396 1.00 93.44 296 GLY A CA 1
ATOM 1832 C C . GLY A 1 296 ? -1.080 -4.113 -0.194 1.00 93.44 296 GLY A C 1
ATOM 1833 O O . GLY A 1 296 ? -0.215 -3.268 -0.412 1.00 93.44 296 GLY A O 1
ATOM 1834 N N . ASP A 1 297 ? -2.303 -3.782 0.229 1.00 96.56 297 ASP A N 1
ATOM 1835 C CA . ASP A 1 297 ? -2.725 -2.405 0.496 1.00 96.56 297 ASP A CA 1
ATOM 1836 C C . ASP A 1 297 ? -2.352 -1.995 1.929 1.00 96.56 297 ASP A C 1
ATOM 1838 O O . ASP A 1 297 ? -3.127 -2.132 2.880 1.00 96.56 297 ASP A O 1
ATOM 1842 N N . ASP A 1 298 ? -1.122 -1.502 2.079 1.00 96.38 298 ASP A N 1
ATOM 1843 C CA . ASP A 1 298 ? -0.561 -1.031 3.350 1.00 96.38 298 ASP A CA 1
ATOM 1844 C C . ASP A 1 298 ? -1.357 0.126 3.977 1.00 96.38 298 ASP A C 1
ATOM 1846 O O . ASP A 1 298 ? -1.551 0.184 5.196 1.00 96.38 298 ASP A O 1
ATOM 1850 N N . SER A 1 299 ? -1.877 1.032 3.145 1.00 97.06 299 SER A N 1
ATOM 1851 C CA . SER A 1 299 ? -2.625 2.203 3.615 1.00 97.06 299 SER A CA 1
ATOM 1852 C C . SER A 1 299 ? -3.984 1.800 4.189 1.00 97.06 299 SER A C 1
ATOM 1854 O O . SER A 1 299 ? -4.369 2.267 5.269 1.00 97.06 299 SER A O 1
ATOM 1856 N N . ALA A 1 300 ? -4.695 0.893 3.514 1.00 97.88 300 ALA A N 1
ATOM 1857 C CA . ALA A 1 300 ? -5.948 0.347 4.020 1.00 97.88 300 ALA A CA 1
ATOM 1858 C C . ALA A 1 300 ? -5.721 -0.529 5.261 1.00 97.88 300 ALA A C 1
ATOM 1860 O O . ALA A 1 300 ? -6.421 -0.355 6.261 1.00 97.88 300 ALA A O 1
ATOM 1861 N N . ALA A 1 301 ? -4.712 -1.410 5.249 1.00 98.50 301 ALA A N 1
ATOM 1862 C CA . ALA A 1 301 ? -4.384 -2.265 6.392 1.00 98.50 301 ALA A CA 1
ATOM 1863 C C . ALA A 1 301 ? -4.093 -1.441 7.656 1.00 98.50 301 ALA A C 1
ATOM 1865 O O . ALA A 1 301 ? -4.633 -1.726 8.727 1.00 98.50 301 ALA A O 1
ATOM 1866 N N . SER A 1 302 ? -3.306 -0.372 7.523 1.00 98.50 302 SER A N 1
ATOM 1867 C CA . SER A 1 302 ? -2.995 0.552 8.619 1.00 98.50 302 SER A CA 1
ATOM 1868 C C . SER A 1 302 ? -4.227 1.314 9.115 1.00 98.50 302 SER A C 1
ATOM 1870 O O . SER A 1 302 ? -4.441 1.434 10.322 1.00 98.50 302 SER A O 1
ATOM 1872 N N . SER A 1 303 ? -5.092 1.776 8.207 1.00 98.62 303 SER A N 1
ATOM 1873 C CA . SER A 1 303 ? -6.336 2.465 8.577 1.00 98.62 303 SER A CA 1
ATOM 1874 C C . SER A 1 303 ? -7.277 1.559 9.379 1.00 98.62 303 SER A C 1
ATOM 1876 O O . SER A 1 303 ? -7.801 1.968 10.417 1.00 98.62 303 SER A O 1
ATOM 1878 N N . TYR A 1 304 ? -7.443 0.305 8.951 1.00 98.69 304 TYR A N 1
ATOM 1879 C CA . TYR A 1 304 ? -8.248 -0.675 9.678 1.00 98.69 304 TYR A CA 1
ATOM 1880 C C . TYR A 1 304 ? -7.613 -1.093 11.008 1.00 98.69 304 TYR A C 1
ATOM 1882 O O . TYR A 1 304 ? -8.331 -1.264 11.992 1.00 98.69 304 TYR A O 1
ATOM 1890 N N . SER A 1 305 ? -6.282 -1.187 11.080 1.00 98.69 305 SER A N 1
ATOM 1891 C CA . SER A 1 305 ? -5.583 -1.410 12.349 1.00 98.69 305 SER A CA 1
ATOM 1892 C C . SER A 1 305 ? -5.869 -0.303 13.360 1.00 98.69 305 SER A C 1
ATOM 1894 O O . SER A 1 305 ? -6.165 -0.588 14.519 1.00 98.69 305 SER A O 1
ATOM 1896 N N . ASN A 1 306 ? -5.850 0.959 12.929 1.00 98.69 306 ASN A N 1
ATOM 1897 C CA . ASN A 1 306 ? -6.190 2.085 13.798 1.00 98.69 306 ASN A CA 1
ATOM 1898 C C . ASN A 1 306 ? -7.645 2.017 14.276 1.00 98.69 306 ASN A C 1
ATOM 1900 O O . ASN A 1 306 ? -7.904 2.210 15.462 1.00 98.69 306 ASN A O 1
ATOM 1904 N N . ALA A 1 307 ? -8.583 1.675 13.386 1.00 98.62 307 ALA A N 1
ATOM 1905 C CA . ALA A 1 307 ? -9.984 1.482 13.755 1.00 98.62 307 ALA A CA 1
ATOM 1906 C C . ALA A 1 307 ? -10.162 0.364 14.800 1.00 98.62 307 ALA A C 1
ATOM 1908 O O . ALA A 1 307 ? -10.898 0.547 15.772 1.00 98.62 307 ALA A O 1
ATOM 1909 N N . ALA A 1 308 ? -9.449 -0.759 14.648 1.00 98.75 308 ALA A N 1
ATOM 1910 C CA . ALA A 1 308 ? -9.456 -1.842 15.628 1.00 98.75 308 ALA A CA 1
ATOM 1911 C C . ALA A 1 308 ? -8.929 -1.378 16.997 1.00 98.75 308 ALA A C 1
ATOM 1913 O O . ALA A 1 308 ? -9.536 -1.682 18.022 1.00 98.75 308 ALA A O 1
ATOM 1914 N N . SER A 1 309 ? -7.849 -0.593 17.025 1.00 98.81 309 SER A N 1
ATOM 1915 C CA . SER A 1 309 ? -7.282 -0.030 18.261 1.00 98.81 309 SER A CA 1
ATOM 1916 C C . SER A 1 309 ? -8.207 0.979 18.947 1.00 98.81 309 SER A C 1
ATOM 1918 O O . SER A 1 309 ? -8.353 0.950 20.170 1.00 98.81 309 SER A O 1
ATOM 1920 N N . SER A 1 310 ? -8.876 1.850 18.185 1.00 98.81 310 SER A N 1
ATOM 1921 C CA . SER A 1 310 ? -9.876 2.771 18.739 1.00 98.81 310 SER A CA 1
ATOM 1922 C C . SER A 1 310 ? -11.065 2.019 19.337 1.00 98.81 310 SER A C 1
ATOM 1924 O O . SER A 1 310 ? -11.509 2.347 20.436 1.00 98.81 310 SER A O 1
ATOM 1926 N N . ALA A 1 311 ? -11.547 0.977 18.657 1.00 98.56 311 ALA A N 1
ATOM 1927 C CA . ALA A 1 311 ? -12.617 0.126 19.166 1.00 98.56 311 ALA A CA 1
ATOM 1928 C C . ALA A 1 311 ? -12.189 -0.653 20.424 1.00 98.56 311 ALA A C 1
ATOM 1930 O O . ALA A 1 311 ? -12.960 -0.744 21.375 1.00 98.56 311 ALA A O 1
ATOM 1931 N N . ALA A 1 312 ? -10.945 -1.134 20.491 1.00 98.75 312 ALA A N 1
ATOM 1932 C CA . ALA A 1 312 ? -10.405 -1.756 21.700 1.00 98.75 312 ALA A CA 1
ATOM 1933 C C . ALA A 1 312 ? -10.366 -0.789 22.891 1.00 98.75 312 ALA A C 1
ATOM 1935 O O . ALA A 1 312 ? -10.787 -1.145 23.987 1.00 98.75 312 ALA A O 1
ATOM 1936 N N . SER A 1 313 ? -9.958 0.463 22.665 1.00 98.75 313 SER A N 1
ATOM 1937 C CA . SER A 1 313 ? -9.964 1.499 23.708 1.00 98.75 313 SER A CA 1
ATOM 1938 C C . SER A 1 313 ? -11.382 1.829 24.191 1.00 98.75 313 SER A C 1
ATOM 1940 O O . SER A 1 313 ? -11.602 2.039 25.385 1.00 98.75 313 SER A O 1
ATOM 1942 N N . ALA A 1 314 ? -12.362 1.840 23.281 1.00 98.62 314 ALA A N 1
ATOM 1943 C CA . ALA A 1 314 ? -13.770 2.004 23.638 1.00 98.62 314 ALA A CA 1
ATOM 1944 C C . ALA A 1 314 ? -14.284 0.825 24.482 1.00 98.62 314 ALA A C 1
ATOM 1946 O O . ALA A 1 314 ? -14.983 1.048 25.468 1.00 98.62 314 ALA A O 1
ATOM 1947 N N . ALA A 1 315 ? -13.887 -0.409 24.148 1.00 98.69 315 ALA A N 1
ATOM 1948 C CA . ALA A 1 315 ? -14.226 -1.590 24.937 1.00 98.69 315 ALA A CA 1
ATOM 1949 C C . ALA A 1 315 ? -13.644 -1.517 26.359 1.00 98.69 315 ALA A C 1
ATOM 1951 O O . ALA A 1 315 ? -14.383 -1.732 27.313 1.00 98.69 315 ALA A O 1
ATOM 1952 N N . SER A 1 316 ? -12.372 -1.133 26.522 1.00 98.62 316 SER A N 1
ATOM 1953 C CA . SER A 1 316 ? -11.751 -0.957 27.848 1.00 98.62 316 SER A CA 1
ATOM 1954 C C . SER A 1 316 ? -12.363 0.190 28.662 1.00 98.62 316 SER A C 1
ATOM 1956 O O . SER A 1 316 ? -12.477 0.101 29.882 1.00 98.62 316 SER A O 1
ATOM 1958 N N . SER A 1 317 ? -12.796 1.267 28.000 1.00 98.62 317 SER A N 1
ATOM 1959 C CA . SER A 1 317 ? -13.504 2.363 28.680 1.00 98.62 317 SER A CA 1
ATOM 1960 C C . SER A 1 317 ? -14.867 1.900 29.204 1.00 98.62 317 SER A C 1
ATOM 1962 O O . SER A 1 317 ? -15.262 2.252 30.312 1.00 98.62 317 SER A O 1
ATOM 1964 N N . ALA A 1 318 ? -15.575 1.082 28.420 1.00 98.25 318 ALA A N 1
ATOM 1965 C CA . ALA A 1 318 ? -16.838 0.479 28.826 1.00 98.25 318 ALA A CA 1
ATOM 1966 C C . ALA A 1 318 ? -16.649 -0.580 29.928 1.00 98.25 318 ALA A C 1
ATOM 1968 O O . ALA A 1 318 ? -17.451 -0.636 30.847 1.00 98.25 318 ALA A O 1
ATOM 1969 N N . GLU A 1 319 ? -15.575 -1.369 29.891 1.00 98.25 319 GLU A N 1
ATOM 1970 C CA . GLU A 1 319 ? -15.192 -2.263 30.993 1.00 98.25 319 GLU A CA 1
ATOM 1971 C C . GLU A 1 319 ? -15.006 -1.498 32.308 1.00 98.25 319 GLU A C 1
ATOM 1973 O O . GLU A 1 319 ? -15.582 -1.892 33.317 1.00 98.25 319 GLU A O 1
ATOM 1978 N N . SER A 1 320 ? -14.280 -0.375 32.285 1.00 98.06 320 SER A N 1
ATOM 1979 C CA . SER A 1 320 ? -14.079 0.457 33.483 1.00 98.06 320 SER A CA 1
ATOM 1980 C C . SER A 1 320 ? -15.407 1.002 34.021 1.00 98.06 320 SER A C 1
ATOM 1982 O O . SER A 1 320 ? -15.664 0.945 35.217 1.00 98.06 320 SER A O 1
ATOM 1984 N N . ALA A 1 321 ? -16.301 1.446 33.132 1.00 97.06 321 ALA A N 1
ATOM 1985 C CA . ALA A 1 321 ? -17.638 1.896 33.519 1.00 97.06 321 ALA A CA 1
ATOM 1986 C C . ALA A 1 321 ? -18.536 0.772 34.070 1.00 97.06 321 ALA A C 1
ATOM 1988 O O . ALA A 1 321 ? -19.533 1.066 34.719 1.00 97.06 321 ALA A O 1
ATOM 1989 N N . ALA A 1 322 ? -18.230 -0.498 33.784 1.00 96.38 322 ALA A N 1
ATOM 1990 C CA . ALA A 1 322 ? -18.954 -1.635 34.346 1.00 96.38 322 ALA A CA 1
ATOM 1991 C C . ALA A 1 322 ? -18.460 -2.015 35.750 1.00 96.38 322 ALA A C 1
ATOM 1993 O O . ALA A 1 322 ? -19.208 -2.650 36.491 1.00 96.38 322 ALA A O 1
ATOM 1994 N N . SER A 1 323 ? -17.211 -1.678 36.089 1.00 93.81 323 SER A N 1
ATOM 1995 C CA . SER A 1 323 ? -16.594 -2.003 37.380 1.00 93.81 323 SER A CA 1
ATOM 1996 C C . SER A 1 323 ? -16.809 -0.957 38.475 1.00 93.81 323 SER A C 1
ATOM 1998 O O . SER A 1 323 ? -16.576 -1.276 39.642 1.00 93.81 323 SER A O 1
ATOM 2000 N N . ASP A 1 324 ? -17.191 0.263 38.091 1.00 83.50 324 ASP A N 1
ATOM 2001 C CA . ASP A 1 324 ? -17.479 1.393 38.989 1.00 83.50 324 ASP A CA 1
ATOM 2002 C C . ASP A 1 324 ? -18.883 1.290 39.614 1.00 83.50 324 ASP A C 1
ATOM 2004 O O . ASP A 1 324 ? -19.010 1.611 40.822 1.00 83.50 324 ASP A O 1
#

Radius of gyration: 65.03 Å; Cα contacts (8 Å, |Δi|>4): 452; chains: 1; bounding box: 146×30×180 Å

Foldseek 3Di:
DLVLLVVLLVLLVVLLVLLVVLLVLLVVLLVLLVVLLVLLVVLQVLLVVLQVLLVVLQVQLVVCVVVVNNVSNVVSNVSSVVSNVSSVVSNVSSVVSNVSSVVSNVSSVVSNVSSVVSNVSSVVSNVSSVVVVVVVVVVVVVLVVLLVLLVVLLVLLVVLLVLLVVLLVLLVVLLVVLVVVLVVLVVVLVVLVVVLVVLVVVLVVLVVVLVVLVVVCVVVVPDVVSVVVSVVSVVVSVVSVVVSVVSVVVSVVSVVVSVVSVVLSVQSVVLSVQSVVLSVQSVVLSVQSVVCSVVSNSVRNNVSSVSSNVSSVSNNVSSVSSND

Nearest PDB structures (foldseek):
  4ayx-assembly1_A  TM=3.827E-01  e=9.655E+00  Homo sapiens

Organism: NCBI:txid2100821